Protein AF-A0A842YDK9-F1 (afdb_monomer_lite)

Radius of gyration: 26.57 Å; chains: 1; bounding box: 78×37×75 Å

Secondary structure (DSSP, 8-state):
-HHHHHHHHHHHHHHHHT-PPPHHHHHHHHHHHHHHHHHHHHHHHHHTTS-S-HHHHHHHHHHHHHHHHHHHHHHHHHHH--TT-S--HHHHHHHHHHHHHHHHHHHHHHHHHHHHHT-SSHHHHHHHHHHHHHHHHHHHHHHHH--S-HHHHHHHHHHHHHHHHHHHTTHHHH-TTS----TTHHHHHHHHHHHHHHHHHHHHHHHHHHHHHHHSS-HHHHHHHHHHHHHHS--HHHHHHHHHH-------EEEEEEEETTEEEEEEEEESSPPPSSTTSTTTTHHHHHHHHHH--

Structure (mmCIF, N/CA/C/O backbone):
data_AF-A0A842YDK9-F1
#
_entry.id   AF-A0A842YDK9-F1
#
loop_
_atom_site.group_PDB
_atom_site.id
_atom_site.type_symbol
_atom_site.label_atom_id
_atom_site.label_alt_id
_atom_site.label_comp_id
_atom_site.label_asym_id
_atom_site.label_entity_id
_atom_site.label_seq_id
_atom_site.pdbx_PDB_ins_code
_atom_site.Cartn_x
_atom_site.Cartn_y
_atom_site.Cartn_z
_atom_site.occupancy
_atom_site.B_iso_or_equiv
_atom_site.auth_seq_id
_atom_site.auth_comp_id
_atom_site.auth_asym_id
_atom_site.auth_atom_id
_atom_site.pdbx_PDB_model_num
ATOM 1 N N . MET A 1 1 ? -36.047 23.392 7.696 1.00 52.84 1 MET A N 1
ATOM 2 C CA . MET A 1 1 ? -35.805 22.299 6.717 1.00 52.84 1 MET A CA 1
ATOM 3 C C . MET A 1 1 ? -34.329 22.127 6.332 1.00 52.84 1 MET A C 1
ATOM 5 O O . MET A 1 1 ? -33.936 20.992 6.101 1.00 52.84 1 MET A O 1
ATOM 9 N N . GLY A 1 2 ? -33.495 23.179 6.318 1.00 61.47 2 GLY A N 1
ATOM 10 C CA . GLY A 1 2 ? -32.071 23.073 5.942 1.00 61.47 2 GLY A CA 1
ATOM 11 C C . GLY A 1 2 ? -31.178 22.237 6.876 1.00 61.47 2 GLY A C 1
ATOM 12 O O . GLY A 1 2 ? -30.269 21.569 6.401 1.00 61.47 2 GLY A O 1
ATOM 13 N N . GLU A 1 3 ? -31.451 22.194 8.183 1.00 59.25 3 GLU A N 1
ATOM 14 C CA . GLU A 1 3 ? -30.652 21.406 9.144 1.00 59.25 3 GLU A CA 1
ATOM 15 C C . GLU A 1 3 ? -30.820 19.892 8.984 1.00 59.25 3 GLU A C 1
ATOM 17 O O . GLU A 1 3 ? -29.835 19.162 8.942 1.00 59.25 3 GLU A O 1
ATOM 22 N N . LYS A 1 4 ? -32.056 19.408 8.797 1.00 62.84 4 LYS A N 1
ATOM 23 C CA . LYS A 1 4 ? -32.314 17.980 8.535 1.00 62.84 4 LYS A CA 1
ATOM 24 C C . LYS A 1 4 ? -31.683 17.515 7.217 1.00 62.84 4 LYS A C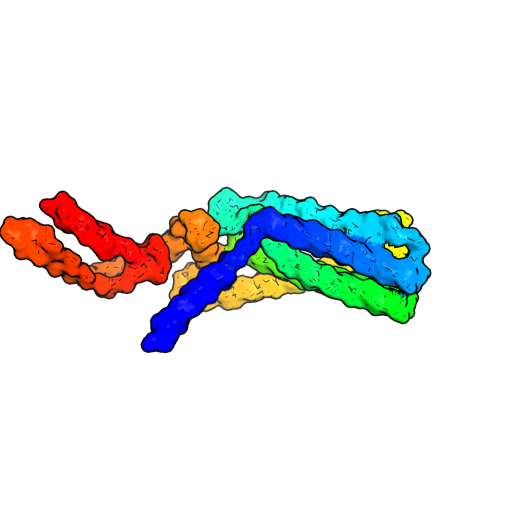 1
ATOM 26 O O . LYS A 1 4 ? -31.237 16.374 7.127 1.00 62.84 4 LYS A O 1
ATOM 31 N N . ALA A 1 5 ? -31.616 18.396 6.214 1.00 71.19 5 ALA A N 1
ATOM 32 C CA . ALA A 1 5 ? -30.919 18.121 4.959 1.00 71.19 5 ALA A CA 1
ATOM 33 C C . ALA A 1 5 ? -29.399 18.015 5.169 1.00 71.19 5 ALA A C 1
ATOM 35 O O . ALA A 1 5 ? -28.801 17.043 4.713 1.00 71.19 5 ALA A O 1
ATOM 36 N N . LYS A 1 6 ? -28.803 18.934 5.946 1.00 75.12 6 LYS A N 1
ATOM 37 C CA . LYS A 1 6 ? -27.377 18.889 6.312 1.00 75.12 6 LYS A CA 1
ATOM 38 C C . LYS A 1 6 ? -27.016 17.631 7.099 1.00 75.12 6 LYS A C 1
ATOM 40 O O . LYS A 1 6 ? -26.043 16.979 6.758 1.00 75.12 6 LYS A O 1
ATOM 45 N N . VAL A 1 7 ? -27.820 17.231 8.088 1.00 75.50 7 VAL A N 1
ATOM 46 C CA . VAL A 1 7 ? -27.579 15.990 8.850 1.00 75.50 7 VAL A CA 1
ATOM 47 C C . VAL A 1 7 ? -27.623 14.765 7.934 1.00 75.50 7 VAL A C 1
ATOM 49 O O . VAL A 1 7 ? -26.727 13.928 7.989 1.00 75.50 7 VAL A O 1
ATOM 52 N N . LYS A 1 8 ? -28.615 14.668 7.038 1.00 77.81 8 LYS A N 1
ATOM 53 C CA . LYS A 1 8 ? -28.719 13.546 6.089 1.00 77.81 8 LYS A CA 1
ATOM 54 C C . LYS A 1 8 ? -27.539 13.502 5.112 1.00 77.81 8 LYS A C 1
ATOM 56 O O . LYS A 1 8 ? -27.073 12.421 4.759 1.00 77.81 8 LYS A O 1
ATOM 61 N N . GLU A 1 9 ? -27.048 14.661 4.687 1.00 83.12 9 GLU A N 1
ATOM 62 C CA . GLU A 1 9 ? -25.873 14.773 3.827 1.00 83.12 9 GLU A CA 1
ATOM 63 C C . GLU A 1 9 ? -24.580 14.402 4.559 1.00 83.12 9 GLU A C 1
ATOM 65 O O . GLU A 1 9 ? -23.805 13.607 4.031 1.00 83.12 9 GLU A O 1
ATOM 70 N N . THR A 1 10 ? -24.393 14.862 5.799 1.00 75.69 10 THR A N 1
ATOM 71 C CA . THR A 1 10 ? -23.273 14.455 6.656 1.00 75.69 10 THR A CA 1
ATOM 72 C C . THR A 1 10 ? -23.281 12.950 6.890 1.00 75.69 10 THR A C 1
ATOM 74 O O . THR A 1 10 ? -22.253 12.313 6.702 1.00 75.69 10 THR A O 1
ATOM 77 N N . VAL A 1 11 ? -24.435 12.350 7.204 1.00 74.81 11 VAL A N 1
ATOM 78 C CA . VAL A 1 11 ? -24.560 10.890 7.360 1.00 74.81 11 VAL A CA 1
ATOM 79 C C . VAL A 1 11 ? -24.194 10.165 6.062 1.00 74.81 11 VAL A C 1
ATOM 81 O O . VAL A 1 11 ? -23.462 9.177 6.105 1.00 74.81 11 VAL A O 1
ATOM 84 N N . ARG A 1 12 ? -24.636 10.671 4.899 1.00 77.06 12 ARG A N 1
ATOM 85 C CA . ARG A 1 12 ? -24.299 10.104 3.580 1.00 77.06 12 ARG A CA 1
ATOM 86 C C . ARG A 1 12 ? -22.809 10.212 3.258 1.00 77.06 12 ARG A C 1
ATOM 88 O O . ARG A 1 12 ? -22.244 9.300 2.664 1.00 77.06 12 ARG A O 1
ATOM 95 N N . LEU A 1 13 ? -22.179 11.339 3.578 1.00 74.56 13 LEU A N 1
ATOM 96 C CA . LEU A 1 13 ? -20.748 11.542 3.362 1.00 74.56 13 LEU A CA 1
ATOM 97 C C . LEU A 1 13 ? -19.935 10.680 4.327 1.00 74.56 13 LEU A C 1
ATOM 99 O O . LEU A 1 13 ? -19.014 10.003 3.889 1.00 74.56 13 LEU A O 1
ATOM 103 N N . TYR A 1 14 ? -20.338 10.608 5.595 1.00 66.00 14 TYR A N 1
ATOM 104 C CA . TYR A 1 14 ? -19.703 9.773 6.612 1.00 66.00 14 TYR A CA 1
ATOM 105 C C . TYR A 1 14 ? -19.720 8.288 6.228 1.00 66.00 14 TYR A C 1
ATOM 107 O O . TYR A 1 14 ? -18.702 7.612 6.337 1.00 66.00 14 TYR A O 1
ATOM 115 N N . THR A 1 15 ? -20.827 7.797 5.657 1.00 65.25 15 THR A N 1
ATOM 116 C CA . THR A 1 15 ? -20.887 6.425 5.120 1.00 65.25 15 THR A CA 1
ATOM 117 C C . THR A 1 15 ? -19.972 6.206 3.916 1.00 65.25 15 THR A C 1
ATOM 119 O O . THR A 1 15 ? -19.575 5.072 3.676 1.00 65.25 15 THR A O 1
ATOM 122 N N . LYS A 1 16 ? -19.612 7.253 3.162 1.00 66.00 16 LYS A N 1
ATOM 123 C CA . LYS A 1 16 ? -18.709 7.151 2.004 1.00 66.00 16 LYS A CA 1
ATOM 124 C C . LYS A 1 16 ? -17.229 7.213 2.367 1.00 66.00 16 LYS A C 1
ATOM 126 O O . LYS A 1 16 ? -16.439 6.596 1.662 1.00 66.00 16 LYS A O 1
ATOM 131 N N . VAL A 1 17 ? -16.854 7.921 3.437 1.00 59.12 17 VAL A N 1
ATOM 132 C CA . VAL A 1 17 ? -15.444 8.080 3.860 1.00 59.12 17 VAL A CA 1
ATOM 133 C C . VAL A 1 17 ? -14.766 6.726 4.108 1.00 59.12 17 VAL A C 1
ATOM 135 O O . VAL A 1 17 ? -13.567 6.591 3.891 1.00 59.12 17 VAL A O 1
ATOM 138 N N . TRP A 1 18 ? -15.541 5.702 4.470 1.00 60.69 18 TRP A N 1
ATOM 139 C CA . TRP A 1 18 ? -15.018 4.400 4.890 1.00 60.69 18 TRP A CA 1
ATOM 140 C C . TRP A 1 18 ? -15.352 3.244 3.934 1.00 60.69 18 TRP A C 1
ATOM 142 O O . TRP A 1 18 ? -15.117 2.079 4.251 1.00 60.69 18 TRP A O 1
ATOM 152 N N . GLN A 1 19 ? -15.877 3.536 2.738 1.00 73.75 19 GLN A N 1
ATOM 153 C CA . GLN A 1 19 ? -16.185 2.510 1.737 1.00 73.75 19 GLN A CA 1
ATOM 154 C C . GLN A 1 19 ? -14.991 2.258 0.813 1.00 73.75 19 GLN A C 1
ATOM 156 O O . GLN A 1 19 ? -14.855 2.865 -0.247 1.00 73.75 19 GLN A O 1
ATOM 161 N N . LEU A 1 20 ? -14.150 1.287 1.178 1.00 81.75 20 LEU A N 1
ATOM 162 C CA . LEU A 1 20 ? -13.273 0.634 0.201 1.00 81.75 20 LEU A CA 1
ATOM 163 C C . LEU A 1 20 ? -14.133 -0.025 -0.897 1.00 81.75 20 LEU A C 1
ATOM 165 O O . LEU A 1 20 ? -15.197 -0.567 -0.583 1.00 81.75 20 LEU A O 1
ATOM 169 N N . PRO A 1 21 ? -13.694 -0.078 -2.165 1.00 89.19 21 PRO A N 1
ATOM 170 C CA . PRO A 1 21 ? -14.362 -0.897 -3.171 1.00 89.19 21 PRO A CA 1
ATOM 171 C C . PRO A 1 21 ? -14.409 -2.373 -2.747 1.00 89.19 21 PRO A C 1
ATOM 173 O O . PRO A 1 21 ? -13.656 -2.824 -1.875 1.00 89.19 21 PRO A O 1
ATOM 176 N N . THR A 1 22 ? -15.311 -3.152 -3.337 1.00 92.06 22 THR A N 1
ATOM 177 C CA . THR A 1 22 ? -15.334 -4.611 -3.136 1.00 92.06 22 THR A CA 1
ATOM 178 C C . THR A 1 22 ? -14.016 -5.235 -3.601 1.00 92.06 22 THR A C 1
ATOM 180 O O . THR A 1 22 ? -13.349 -4.694 -4.482 1.00 92.06 22 THR A O 1
ATOM 183 N N . TYR A 1 23 ? -13.639 -6.399 -3.061 1.00 93.19 23 TYR A N 1
ATOM 184 C CA . TYR A 1 23 ? -12.379 -7.050 -3.448 1.00 93.19 23 TYR A CA 1
ATOM 185 C C . TYR A 1 23 ? -12.271 -7.273 -4.964 1.00 93.19 23 TYR A C 1
ATOM 187 O O . TYR A 1 23 ? -11.237 -6.990 -5.558 1.00 93.19 23 TYR A O 1
ATOM 195 N N . ARG A 1 24 ? -13.375 -7.679 -5.609 1.00 95.12 24 ARG A N 1
ATOM 196 C CA . ARG A 1 24 ? -13.441 -7.831 -7.070 1.00 95.12 24 ARG A CA 1
ATOM 197 C C . ARG A 1 24 ? -13.142 -6.519 -7.794 1.00 95.12 24 ARG A C 1
ATOM 199 O O . ARG A 1 24 ? -12.341 -6.525 -8.715 1.00 95.12 24 ARG A O 1
ATOM 206 N N . GLN A 1 25 ? -13.728 -5.405 -7.349 1.00 95.69 25 GLN A N 1
ATOM 207 C CA . GLN A 1 25 ? -13.454 -4.086 -7.930 1.00 95.69 25 GLN A CA 1
ATOM 208 C C . GLN A 1 25 ? -11.989 -3.680 -7.759 1.00 95.69 25 GLN A C 1
ATOM 210 O O . GLN A 1 25 ? -11.399 -3.184 -8.710 1.00 95.69 25 GLN A O 1
ATOM 215 N N . ILE A 1 26 ? -11.390 -3.924 -6.588 1.00 96.00 26 ILE A N 1
ATOM 216 C CA . ILE A 1 26 ? -9.966 -3.642 -6.352 1.00 96.00 26 ILE A CA 1
ATOM 217 C C . ILE A 1 26 ? -9.105 -4.456 -7.319 1.00 96.00 26 ILE A C 1
ATOM 219 O O . ILE A 1 26 ? -8.266 -3.888 -8.007 1.00 96.00 26 ILE A O 1
ATOM 223 N N . VAL A 1 27 ? -9.346 -5.764 -7.437 1.00 96.38 27 VAL A N 1
ATOM 224 C CA . VAL A 1 27 ? -8.606 -6.628 -8.371 1.00 96.38 27 VAL A CA 1
ATOM 225 C C . VAL A 1 27 ? -8.786 -6.164 -9.819 1.00 96.38 27 VAL A C 1
ATOM 227 O O . VAL A 1 27 ? -7.805 -6.092 -10.553 1.00 96.38 27 VAL A O 1
ATOM 230 N N . THR A 1 28 ? -9.999 -5.782 -10.231 1.00 96.75 28 THR A N 1
ATOM 231 C CA . THR A 1 28 ? -10.236 -5.210 -11.565 1.00 96.75 28 THR A CA 1
ATOM 232 C C . THR A 1 28 ? -9.434 -3.928 -11.779 1.00 96.75 28 THR A C 1
ATOM 234 O O . THR A 1 28 ? -8.812 -3.779 -12.825 1.00 96.75 28 THR A O 1
ATOM 237 N N . ILE A 1 29 ? -9.399 -3.023 -10.797 1.00 95.88 29 ILE A N 1
ATOM 238 C CA . ILE A 1 29 ? -8.603 -1.792 -10.877 1.00 95.88 29 ILE A CA 1
ATOM 239 C C . ILE A 1 29 ? -7.111 -2.123 -10.974 1.00 95.88 29 ILE A C 1
ATOM 241 O O . ILE A 1 29 ? -6.428 -1.530 -11.800 1.00 95.88 29 ILE A O 1
ATOM 245 N N . LEU A 1 30 ? -6.608 -3.087 -10.197 1.00 96.56 30 LEU A N 1
ATOM 246 C CA . LEU A 1 30 ? -5.212 -3.528 -10.269 1.00 96.56 30 LEU A CA 1
ATOM 247 C C . LEU A 1 30 ? -4.852 -4.058 -11.663 1.00 96.56 30 LEU A C 1
ATOM 249 O O . LEU A 1 30 ? -3.838 -3.647 -12.215 1.00 96.56 30 LEU A O 1
ATOM 253 N N . VAL A 1 31 ? -5.700 -4.911 -12.250 1.00 97.38 31 VAL A N 1
ATOM 254 C CA . VAL A 1 31 ? -5.515 -5.419 -13.623 1.00 97.38 31 VAL A CA 1
ATOM 255 C C . VAL A 1 31 ? -5.534 -4.275 -14.637 1.00 97.38 31 VAL A C 1
ATOM 257 O O . VAL A 1 31 ? -4.681 -4.213 -15.516 1.00 97.38 31 VAL A O 1
ATOM 260 N N . LEU A 1 32 ? -6.493 -3.353 -14.526 1.00 96.75 32 LEU A N 1
ATOM 261 C CA . LEU A 1 32 ? -6.581 -2.212 -15.436 1.00 96.75 32 LEU A CA 1
ATOM 262 C C . LEU A 1 32 ? -5.357 -1.305 -15.314 1.00 96.75 32 LEU A C 1
ATOM 264 O O . LEU A 1 32 ? -4.814 -0.895 -16.332 1.00 96.75 32 LEU A O 1
ATOM 268 N N . LEU A 1 33 ? -4.893 -1.024 -14.096 1.00 95.69 33 LEU A N 1
ATOM 269 C CA . LEU A 1 33 ? -3.692 -0.229 -13.862 1.00 95.69 33 LEU A CA 1
ATOM 270 C C . LEU A 1 33 ? -2.466 -0.890 -14.501 1.00 95.69 33 LEU A C 1
ATOM 272 O O . LEU A 1 33 ? -1.756 -0.225 -15.248 1.00 95.69 33 LEU A O 1
ATOM 276 N N . THR A 1 34 ? -2.233 -2.188 -14.280 1.00 96.81 34 THR A N 1
ATOM 277 C CA . THR A 1 34 ? -1.056 -2.864 -14.852 1.00 96.81 34 THR A CA 1
ATOM 278 C C . THR A 1 34 ? -1.118 -2.928 -16.375 1.00 96.81 34 THR A C 1
ATOM 280 O O . THR A 1 34 ? -0.120 -2.635 -17.034 1.00 96.81 34 THR A O 1
ATOM 283 N N . VAL A 1 35 ? -2.279 -3.255 -16.953 1.00 96.81 35 VAL A N 1
ATOM 284 C CA . VAL A 1 35 ? -2.459 -3.335 -18.411 1.00 96.81 35 VAL A CA 1
ATOM 285 C C . VAL A 1 35 ? -2.315 -1.959 -19.057 1.00 96.81 35 VAL A C 1
ATOM 287 O O . VAL A 1 35 ? -1.560 -1.825 -20.018 1.00 96.81 35 VAL A O 1
ATOM 290 N N . CYS A 1 36 ? -2.992 -0.935 -18.529 1.00 96.75 36 CYS A N 1
ATOM 291 C CA . CYS A 1 36 ? -2.937 0.420 -19.074 1.00 96.75 36 CYS A CA 1
ATOM 292 C C . CYS A 1 36 ? -1.530 1.007 -18.973 1.00 96.75 36 CYS A C 1
ATOM 294 O O . CYS A 1 36 ? -1.039 1.546 -19.960 1.00 96.75 36 CYS A O 1
ATOM 296 N N . THR A 1 37 ? -0.856 0.876 -17.828 1.00 96.00 37 THR A N 1
ATOM 297 C CA . THR A 1 37 ? 0.514 1.379 -17.672 1.00 96.00 37 THR A CA 1
ATOM 298 C C . THR A 1 37 ? 1.468 0.665 -18.620 1.00 96.00 37 THR A C 1
ATOM 300 O O . THR A 1 37 ? 2.198 1.329 -19.345 1.00 96.00 37 THR A O 1
ATOM 303 N N . SER A 1 38 ? 1.397 -0.665 -18.721 1.00 97.12 38 SER A N 1
ATOM 304 C CA . SER A 1 38 ? 2.246 -1.422 -19.652 1.00 97.12 38 SER A CA 1
ATOM 305 C C . SER A 1 38 ? 2.001 -1.032 -21.110 1.00 97.12 38 SER A C 1
ATOM 307 O O . SER A 1 38 ? 2.945 -0.904 -21.890 1.00 97.12 38 SER A O 1
ATOM 309 N N . LEU A 1 39 ? 0.732 -0.834 -21.485 1.00 97.12 39 LEU A N 1
ATOM 310 C CA . LEU A 1 39 ? 0.335 -0.424 -22.830 1.00 97.12 39 LEU A CA 1
ATOM 311 C C . LEU A 1 39 ? 0.853 0.974 -23.161 1.00 97.12 39 LEU A C 1
ATOM 313 O O . LEU A 1 39 ? 1.407 1.181 -24.239 1.00 97.12 39 LEU A O 1
ATOM 317 N N . LEU A 1 40 ? 0.693 1.922 -22.237 1.00 96.06 40 LEU A N 1
ATOM 318 C CA . LEU A 1 40 ? 1.170 3.287 -22.410 1.00 96.06 40 LEU A CA 1
ATOM 319 C C . LEU A 1 40 ? 2.699 3.328 -22.486 1.00 96.06 40 LEU A C 1
ATOM 321 O O . LEU A 1 40 ? 3.222 3.945 -23.409 1.00 96.06 40 LEU A O 1
ATOM 325 N N . SER A 1 41 ? 3.411 2.620 -21.602 1.00 95.38 41 SER A N 1
ATOM 326 C CA . SER A 1 41 ? 4.876 2.562 -21.627 1.00 95.38 41 SER A CA 1
ATOM 327 C C . SER A 1 41 ? 5.406 2.004 -22.949 1.00 95.38 41 SER A C 1
ATOM 329 O O . SER A 1 41 ? 6.257 2.628 -23.584 1.00 95.38 41 SER A O 1
ATOM 331 N N . ALA A 1 42 ? 4.858 0.878 -23.418 1.00 95.88 42 ALA A N 1
ATOM 332 C CA . ALA A 1 42 ? 5.240 0.296 -24.703 1.00 95.88 42 ALA A CA 1
ATOM 333 C C . ALA A 1 42 ? 4.907 1.222 -25.882 1.00 95.88 42 ALA A C 1
ATOM 335 O O . ALA A 1 42 ? 5.747 1.430 -26.755 1.00 95.88 42 ALA A O 1
ATOM 336 N N . SER A 1 43 ? 3.719 1.838 -25.874 1.00 95.12 43 SER A N 1
ATOM 337 C CA . SER A 1 43 ? 3.307 2.789 -26.914 1.00 95.12 43 SER A CA 1
ATOM 338 C C . SER A 1 43 ? 4.261 3.976 -26.987 1.00 95.12 43 SER A C 1
ATOM 340 O O . SER A 1 43 ? 4.691 4.342 -28.077 1.00 95.12 43 SER A O 1
ATOM 342 N N . THR A 1 44 ? 4.645 4.553 -25.845 1.00 93.94 44 THR A N 1
ATOM 343 C CA . THR A 1 44 ? 5.601 5.664 -25.813 1.00 93.94 44 THR A CA 1
ATOM 344 C C . THR A 1 44 ? 6.953 5.247 -26.383 1.00 93.94 44 THR A C 1
ATOM 346 O O . THR A 1 44 ? 7.466 5.957 -27.240 1.00 93.94 44 THR A O 1
ATOM 349 N N . LYS A 1 45 ? 7.493 4.083 -25.994 1.00 92.44 45 LYS A N 1
ATOM 350 C CA . LYS A 1 45 ? 8.787 3.585 -26.502 1.00 92.44 45 LYS A CA 1
ATOM 351 C C . LYS A 1 45 ? 8.771 3.305 -28.007 1.00 92.44 45 LYS A C 1
ATOM 353 O O . LYS A 1 45 ? 9.772 3.540 -28.682 1.00 92.44 45 LYS A O 1
ATOM 358 N N . THR A 1 46 ? 7.651 2.825 -28.546 1.00 93.12 46 THR A N 1
ATOM 359 C CA . THR A 1 46 ? 7.496 2.636 -29.994 1.00 93.12 46 THR A CA 1
ATOM 360 C C . THR A 1 46 ? 7.364 3.972 -30.728 1.00 93.12 46 THR A C 1
ATOM 362 O O . THR A 1 46 ? 8.012 4.172 -31.752 1.00 93.12 46 THR A O 1
ATOM 365 N N . LEU A 1 47 ? 6.583 4.918 -30.195 1.00 92.00 47 LEU A N 1
ATOM 366 C CA . LEU A 1 47 ? 6.402 6.245 -30.796 1.00 92.00 47 LEU A CA 1
ATOM 367 C C . LEU A 1 47 ? 7.693 7.068 -30.817 1.00 92.00 47 LEU A C 1
ATOM 369 O O . LEU A 1 47 ? 7.907 7.848 -31.740 1.00 92.00 47 LEU A O 1
ATOM 373 N N . THR A 1 48 ? 8.564 6.883 -29.827 1.00 89.19 48 THR A N 1
ATOM 374 C CA . THR A 1 48 ? 9.850 7.587 -29.730 1.00 89.19 48 THR A CA 1
ATOM 375 C C . THR A 1 48 ? 10.984 6.834 -30.425 1.00 89.19 48 THR A C 1
ATOM 377 O O . THR A 1 48 ? 12.150 7.177 -30.248 1.00 89.19 48 THR A O 1
ATOM 380 N N . ALA A 1 49 ? 10.647 5.813 -31.224 1.00 82.25 49 ALA A N 1
ATOM 381 C CA . ALA A 1 49 ? 11.574 4.981 -31.989 1.00 82.25 49 ALA A CA 1
ATOM 382 C C . ALA A 1 49 ? 12.674 4.304 -31.146 1.00 82.25 49 ALA A C 1
ATOM 384 O O . ALA A 1 49 ? 13.710 3.910 -31.678 1.00 82.25 49 ALA A O 1
ATOM 385 N N . VAL A 1 50 ? 12.439 4.116 -29.841 1.00 80.06 50 VAL A N 1
ATOM 386 C CA . VAL A 1 50 ? 13.347 3.365 -28.956 1.00 80.06 50 VAL A CA 1
ATOM 387 C C . VAL A 1 50 ? 13.299 1.870 -29.287 1.00 80.06 50 VAL A C 1
ATOM 389 O O . VAL A 1 50 ? 14.294 1.166 -29.142 1.00 80.06 50 VAL A O 1
ATOM 392 N N . THR A 1 51 ? 12.153 1.377 -29.764 1.00 86.00 51 THR A N 1
ATOM 393 C CA . THR A 1 51 ? 11.976 -0.004 -30.229 1.00 86.00 51 THR A CA 1
ATOM 394 C C . THR A 1 51 ? 10.956 -0.087 -31.359 1.00 86.00 51 THR A C 1
ATOM 396 O O . THR A 1 51 ? 9.980 0.662 -31.382 1.00 86.00 51 THR A O 1
ATOM 399 N N . SER A 1 52 ? 11.155 -1.027 -32.283 1.00 85.12 52 SER A N 1
ATOM 400 C CA . SER A 1 52 ? 10.169 -1.388 -33.308 1.00 85.12 52 SER A CA 1
ATOM 401 C C . SER A 1 52 ? 9.254 -2.539 -32.874 1.00 85.12 52 SER A C 1
ATOM 403 O O . SER A 1 52 ? 8.190 -2.724 -33.464 1.00 85.12 52 SER A O 1
ATOM 405 N N . ASP A 1 53 ? 9.626 -3.291 -31.833 1.00 92.81 53 ASP A N 1
ATOM 406 C CA . ASP A 1 53 ? 8.854 -4.434 -31.344 1.00 92.81 53 ASP A CA 1
ATOM 407 C C . ASP A 1 53 ? 7.939 -4.026 -30.183 1.00 92.81 53 ASP A C 1
ATOM 409 O O . ASP A 1 53 ? 8.276 -4.118 -28.994 1.00 92.81 53 ASP A O 1
ATOM 413 N N . PHE A 1 54 ? 6.757 -3.543 -30.558 1.00 95.31 54 PHE A N 1
ATOM 414 C CA . PHE A 1 54 ? 5.715 -3.131 -29.625 1.00 95.31 54 PHE A CA 1
ATOM 415 C C . PHE A 1 54 ? 5.221 -4.294 -28.755 1.00 95.31 54 PHE A C 1
ATOM 417 O O . PHE A 1 54 ? 5.121 -4.151 -27.536 1.00 95.31 54 PHE A O 1
ATOM 424 N N . PHE A 1 55 ? 4.913 -5.446 -29.361 1.00 96.38 55 PHE A N 1
ATOM 425 C CA . PHE A 1 55 ? 4.257 -6.552 -28.660 1.00 96.38 55 PHE A CA 1
ATOM 426 C C . PHE A 1 55 ? 5.170 -7.182 -27.616 1.00 96.38 55 PHE A C 1
ATOM 428 O O . PHE A 1 55 ? 4.725 -7.452 -26.498 1.00 96.38 55 PHE A O 1
ATOM 435 N N . PHE A 1 56 ? 6.449 -7.373 -27.944 1.00 96.00 56 PHE A N 1
ATOM 436 C CA . PHE A 1 56 ? 7.401 -7.915 -26.986 1.00 96.00 56 PHE A CA 1
ATOM 437 C C . PHE A 1 56 ? 7.681 -6.932 -25.844 1.00 96.00 56 PHE A C 1
ATOM 439 O O . PHE A 1 56 ? 7.704 -7.325 -24.679 1.00 96.00 56 PHE A O 1
ATOM 446 N N . THR A 1 57 ? 7.802 -5.637 -26.147 1.00 95.44 57 THR A N 1
ATOM 447 C CA . THR A 1 57 ? 7.962 -4.583 -25.129 1.00 95.44 57 THR A CA 1
ATOM 448 C C . THR A 1 57 ? 6.759 -4.496 -24.197 1.00 95.44 57 THR A C 1
ATOM 450 O O . THR A 1 57 ? 6.923 -4.470 -22.977 1.00 95.44 57 THR A O 1
ATOM 453 N N . TRP A 1 58 ? 5.546 -4.532 -24.746 1.00 97.31 58 TRP A N 1
ATOM 454 C CA . TRP A 1 58 ? 4.316 -4.561 -23.961 1.00 97.31 58 TRP A CA 1
ATOM 455 C C . TRP A 1 58 ? 4.231 -5.794 -23.061 1.00 97.31 58 TRP A C 1
ATOM 457 O O . TRP A 1 58 ? 3.870 -5.674 -21.888 1.00 97.31 58 TRP A O 1
ATOM 467 N N . PHE A 1 59 ? 4.604 -6.969 -23.576 1.00 97.31 59 PHE A N 1
ATOM 468 C CA . PHE A 1 59 ? 4.653 -8.195 -22.786 1.00 97.31 59 PHE A CA 1
ATOM 469 C C . PHE A 1 59 ? 5.653 -8.081 -21.626 1.00 97.31 59 PHE A C 1
ATOM 471 O O . PHE A 1 59 ? 5.301 -8.390 -20.488 1.00 97.31 59 PHE A O 1
ATOM 478 N N . CYS A 1 60 ? 6.864 -7.574 -21.878 1.00 96.81 60 CYS A N 1
ATOM 479 C CA . CYS A 1 60 ? 7.873 -7.362 -20.840 1.00 96.81 60 CYS A CA 1
ATOM 480 C C . CYS A 1 60 ? 7.388 -6.399 -19.745 1.00 96.81 60 CYS A C 1
ATOM 482 O O . CYS A 1 60 ? 7.480 -6.754 -18.571 1.00 96.81 60 CYS A O 1
ATOM 484 N N . TYR A 1 61 ? 6.807 -5.243 -20.093 1.00 96.75 61 TYR A N 1
ATOM 485 C CA . TYR A 1 61 ? 6.213 -4.336 -19.098 1.00 96.75 61 TYR A CA 1
ATOM 486 C C . TYR A 1 61 ? 5.043 -4.979 -18.343 1.00 96.75 61 TYR A C 1
ATOM 488 O O . TYR A 1 61 ? 4.924 -4.822 -17.128 1.00 96.75 61 TYR A O 1
ATOM 496 N N . SER A 1 62 ? 4.213 -5.763 -19.036 1.00 97.06 62 SER A N 1
ATOM 497 C CA . SER A 1 62 ? 3.088 -6.466 -18.414 1.00 97.06 62 SER A CA 1
ATOM 498 C C . SER A 1 62 ? 3.565 -7.454 -17.354 1.00 97.06 62 SER A C 1
ATOM 500 O O . SER A 1 62 ? 2.990 -7.498 -16.267 1.00 97.06 62 SER A O 1
ATOM 502 N N . VAL A 1 63 ? 4.634 -8.208 -17.626 1.00 97.44 63 VAL A N 1
ATOM 503 C CA . VAL A 1 63 ? 5.274 -9.102 -16.647 1.00 97.44 63 VAL A CA 1
ATOM 504 C C . VAL A 1 63 ? 5.909 -8.297 -15.511 1.00 97.44 63 VAL A C 1
ATOM 506 O O . VAL A 1 63 ? 5.673 -8.611 -14.342 1.00 97.44 63 VAL A O 1
ATOM 509 N N . LEU A 1 64 ? 6.656 -7.244 -15.857 1.00 96.25 64 LEU A N 1
ATOM 510 C CA . LEU A 1 64 ? 7.366 -6.373 -14.923 1.00 96.25 64 LEU A CA 1
ATOM 511 C C . LEU A 1 64 ? 6.435 -5.746 -13.883 1.00 96.25 64 LEU A C 1
ATOM 513 O O . LEU A 1 64 ? 6.809 -5.669 -12.719 1.00 96.25 64 LEU A O 1
ATOM 517 N N . PHE A 1 65 ? 5.228 -5.329 -14.272 1.00 96.31 65 PHE A N 1
ATOM 518 C CA . PHE A 1 65 ? 4.264 -4.737 -13.345 1.00 96.31 65 PHE A CA 1
ATOM 519 C C . PHE A 1 65 ? 3.304 -5.762 -12.737 1.00 96.31 65 PHE A C 1
ATOM 521 O O . PHE A 1 65 ? 2.996 -5.674 -11.551 1.00 96.31 65 PHE A O 1
ATOM 528 N N . SER A 1 66 ? 2.843 -6.770 -13.482 1.00 97.25 66 SER A N 1
ATOM 529 C CA . SER A 1 66 ? 1.825 -7.694 -12.959 1.00 97.25 66 SER A CA 1
ATOM 530 C C . SER A 1 66 ? 2.368 -8.628 -11.878 1.00 97.25 66 SER A C 1
ATOM 532 O O . SER A 1 66 ? 1.676 -8.867 -10.890 1.00 97.25 66 SER A O 1
ATOM 534 N N . ILE A 1 67 ? 3.597 -9.142 -12.006 1.00 97.50 67 ILE A N 1
ATOM 535 C CA . ILE A 1 67 ? 4.159 -10.054 -10.995 1.00 97.50 67 ILE A CA 1
ATOM 536 C C . ILE A 1 67 ? 4.326 -9.354 -9.632 1.00 97.50 67 ILE A C 1
ATOM 538 O O . ILE A 1 67 ? 3.786 -9.867 -8.648 1.00 97.50 67 ILE A O 1
ATOM 542 N N . PRO A 1 68 ? 4.989 -8.185 -9.530 1.00 97.44 68 PRO A N 1
ATOM 543 C CA . PRO A 1 68 ? 5.085 -7.434 -8.279 1.00 97.44 68 PRO A CA 1
ATOM 544 C C . PRO A 1 68 ? 3.728 -7.079 -7.686 1.00 97.44 68 PRO A C 1
ATOM 546 O O . PRO A 1 68 ? 3.546 -7.157 -6.473 1.00 97.44 68 PRO A O 1
ATOM 549 N N . VAL A 1 69 ? 2.759 -6.734 -8.535 1.00 97.06 69 VAL A N 1
ATOM 550 C CA . VAL A 1 69 ? 1.412 -6.392 -8.086 1.00 97.06 69 VAL A CA 1
ATOM 551 C C . VAL A 1 69 ? 0.700 -7.610 -7.519 1.00 97.06 69 VAL A C 1
ATOM 553 O O . VAL A 1 69 ? 0.296 -7.575 -6.366 1.00 97.06 69 VAL A O 1
ATOM 556 N N . PHE A 1 70 ? 0.555 -8.709 -8.254 1.00 97.56 70 PHE A N 1
ATOM 557 C CA . PHE A 1 70 ? -0.260 -9.832 -7.782 1.00 97.56 70 PHE A CA 1
ATOM 558 C C . PHE A 1 70 ? 0.491 -10.741 -6.809 1.00 97.56 70 PHE A C 1
ATOM 560 O O . PHE A 1 70 ? -0.013 -11.021 -5.720 1.00 97.56 70 PHE A O 1
ATOM 567 N N . ILE A 1 71 ? 1.708 -11.166 -7.160 1.00 98.12 71 ILE A N 1
ATOM 568 C CA . ILE A 1 71 ? 2.511 -12.048 -6.302 1.00 98.12 71 ILE A CA 1
ATOM 569 C C . ILE A 1 71 ? 3.031 -11.265 -5.097 1.00 98.12 71 ILE A C 1
ATOM 571 O O . ILE A 1 71 ? 2.946 -11.754 -3.974 1.00 98.12 71 ILE A O 1
ATOM 575 N N . GLY A 1 72 ? 3.488 -10.025 -5.288 1.00 97.06 72 GLY A N 1
ATOM 576 C CA . GLY A 1 72 ? 3.947 -9.193 -4.174 1.00 97.06 72 GLY A CA 1
ATOM 577 C C . GLY A 1 72 ? 2.829 -8.847 -3.194 1.00 97.06 72 GLY A C 1
ATOM 578 O O . GLY A 1 72 ? 3.058 -8.929 -1.991 1.00 97.06 72 GLY A O 1
ATOM 579 N N . THR A 1 73 ? 1.609 -8.556 -3.669 1.00 96.25 73 THR A N 1
ATOM 580 C CA . THR A 1 73 ? 0.444 -8.383 -2.776 1.00 96.25 73 THR A CA 1
ATOM 581 C C . THR A 1 73 ? 0.124 -9.666 -2.022 1.00 96.25 73 THR A C 1
ATOM 583 O O . THR A 1 73 ? -0.158 -9.612 -0.827 1.00 96.25 73 THR A O 1
ATOM 586 N N . ALA A 1 74 ? 0.172 -10.822 -2.690 1.00 96.62 74 ALA A N 1
ATOM 587 C CA . ALA A 1 74 ? -0.073 -12.102 -2.036 1.00 96.62 74 ALA A CA 1
ATOM 588 C C . ALA A 1 74 ? 0.969 -12.381 -0.943 1.00 96.62 74 ALA A C 1
ATOM 590 O O . ALA A 1 74 ? 0.597 -12.750 0.166 1.00 96.62 74 ALA A O 1
ATOM 591 N N . LEU A 1 75 ? 2.256 -12.141 -1.210 1.00 97.00 75 LEU A N 1
ATOM 592 C CA . LEU A 1 75 ? 3.317 -12.284 -0.210 1.00 97.00 75 LEU A CA 1
ATOM 593 C C . LEU A 1 75 ? 3.159 -11.283 0.939 1.00 97.00 75 LEU A C 1
ATOM 595 O O . LEU A 1 75 ? 3.278 -11.671 2.097 1.00 97.00 75 LEU A O 1
ATOM 599 N N . LEU A 1 76 ? 2.838 -10.022 0.641 1.00 95.75 76 LEU A N 1
ATOM 600 C CA . LEU A 1 76 ? 2.560 -8.998 1.650 1.00 95.75 76 LEU A CA 1
ATOM 601 C C . LEU A 1 76 ? 1.399 -9.417 2.556 1.00 95.75 76 LEU A C 1
ATOM 603 O O . LEU A 1 76 ? 1.503 -9.297 3.775 1.00 95.75 76 LEU A O 1
ATOM 607 N N . TYR A 1 77 ? 0.328 -9.962 1.975 1.00 94.25 77 TYR A N 1
ATOM 608 C CA . TYR A 1 77 ? -0.794 -10.516 2.724 1.00 94.25 77 TYR A CA 1
ATOM 609 C C . TYR A 1 77 ? -0.365 -11.710 3.579 1.00 94.25 77 TYR A C 1
ATOM 611 O O . TYR A 1 77 ? -0.645 -11.725 4.767 1.00 94.25 77 TYR A O 1
ATOM 619 N N . LEU A 1 78 ? 0.345 -12.692 3.021 1.00 93.62 78 LEU A N 1
ATOM 620 C CA . LEU A 1 78 ? 0.764 -13.887 3.764 1.00 93.62 78 LEU A CA 1
ATOM 621 C C . LEU A 1 78 ? 1.714 -13.558 4.922 1.00 93.62 78 LEU A C 1
ATOM 623 O O . LEU A 1 78 ? 1.632 -14.172 5.983 1.00 93.62 78 LEU A O 1
ATOM 627 N N . ILE A 1 79 ? 2.598 -12.578 4.736 1.00 92.69 79 ILE A N 1
ATOM 628 C CA . ILE A 1 79 ? 3.523 -12.133 5.778 1.00 92.69 79 ILE A CA 1
ATOM 629 C C . ILE A 1 79 ? 2.788 -11.294 6.824 1.00 92.69 79 ILE A C 1
ATOM 631 O O . ILE A 1 79 ? 3.033 -11.487 8.011 1.00 92.69 79 ILE A O 1
ATOM 635 N N . GLY A 1 80 ? 1.911 -10.377 6.413 1.00 85.00 80 GLY A N 1
ATOM 636 C CA . GLY A 1 80 ? 1.238 -9.428 7.306 1.00 85.00 80 GLY A CA 1
ATOM 637 C C . GLY A 1 80 ? -0.054 -9.932 7.953 1.00 85.00 80 GLY A C 1
ATOM 638 O O . GLY A 1 80 ? -0.508 -9.323 8.913 1.00 85.00 80 GLY A O 1
ATOM 639 N N . ARG A 1 81 ? -0.656 -11.017 7.454 1.00 84.50 81 ARG A N 1
ATOM 640 C CA . ARG A 1 81 ? -1.918 -11.548 7.981 1.00 84.50 81 ARG A CA 1
ATOM 641 C C . ARG A 1 81 ? -1.738 -12.061 9.406 1.00 84.50 81 ARG A C 1
ATOM 643 O O . ARG A 1 81 ? -0.817 -12.828 9.691 1.00 84.50 81 ARG A O 1
ATOM 650 N N . ASP A 1 82 ? -2.701 -11.715 10.249 1.00 81.12 82 ASP A N 1
ATOM 651 C CA . ASP A 1 82 ? -2.961 -12.387 11.517 1.00 81.12 82 ASP A CA 1
ATOM 652 C C . ASP A 1 82 ? -4.426 -12.836 11.590 1.00 81.12 82 ASP A C 1
ATOM 654 O O . ASP A 1 82 ? -5.290 -12.279 10.903 1.00 81.12 82 ASP A O 1
ATOM 658 N N . GLU A 1 83 ? -4.712 -13.872 12.370 1.00 74.12 83 GLU A N 1
ATOM 659 C CA . GLU A 1 83 ? -6.093 -14.300 12.600 1.00 74.12 83 GLU A CA 1
ATOM 660 C C . GLU A 1 83 ? -6.822 -13.262 13.459 1.00 74.12 83 GLU A C 1
ATOM 662 O O . GLU A 1 83 ? -6.302 -12.787 14.460 1.00 74.12 83 GLU A O 1
ATOM 667 N N . GLY A 1 84 ? -8.016 -12.849 13.028 1.00 69.81 84 GLY A N 1
ATOM 668 C CA . GLY A 1 84 ? -8.781 -11.793 13.698 1.00 69.81 84 GLY A CA 1
ATOM 669 C C . GLY A 1 84 ? -8.292 -10.363 13.437 1.00 69.81 84 GLY A C 1
ATOM 670 O O . GLY A 1 84 ? -9.010 -9.434 13.781 1.00 69.81 84 GLY A O 1
ATOM 671 N N . SER A 1 85 ? -7.138 -10.155 12.787 1.00 79.00 85 SER A N 1
ATOM 672 C CA . SER A 1 85 ? -6.632 -8.809 12.478 1.00 79.00 85 SER A CA 1
ATOM 673 C C . SER A 1 85 ? -7.520 -8.055 11.468 1.00 79.00 85 SER A C 1
ATOM 675 O O . SER A 1 85 ? -8.035 -8.654 10.517 1.00 79.00 85 SER A O 1
ATOM 677 N N . PRO A 1 86 ? -7.618 -6.712 11.579 1.00 82.94 86 PRO A N 1
ATOM 678 C CA . PRO A 1 86 ? -8.255 -5.846 10.584 1.00 82.94 86 PRO A CA 1
ATOM 679 C C . PRO A 1 86 ? -7.650 -5.969 9.180 1.00 82.94 86 PRO A C 1
ATOM 681 O O . PRO A 1 86 ? -8.274 -5.573 8.190 1.00 82.94 86 PRO A O 1
ATOM 684 N N . MET A 1 87 ? -6.417 -6.472 9.077 1.00 87.75 87 MET A N 1
ATOM 685 C CA . MET A 1 87 ? -5.702 -6.639 7.820 1.00 87.75 87 MET A CA 1
ATOM 686 C C . MET A 1 87 ? -6.154 -7.909 7.079 1.00 87.75 87 MET A C 1
ATOM 688 O O . MET A 1 87 ? -5.555 -8.978 7.178 1.00 87.75 87 MET A O 1
ATOM 692 N N . ASP A 1 88 ? -7.193 -7.775 6.255 1.00 89.38 88 ASP A N 1
ATOM 693 C CA . ASP A 1 88 ? -7.634 -8.836 5.344 1.00 89.38 88 ASP A CA 1
ATOM 694 C C . ASP A 1 88 ? -7.059 -8.686 3.919 1.00 89.38 88 ASP A C 1
ATOM 696 O O . ASP A 1 88 ? -6.356 -7.724 3.582 1.00 89.38 88 ASP A O 1
ATOM 700 N N . ALA A 1 89 ? -7.391 -9.637 3.039 1.00 91.31 89 ALA A N 1
ATOM 701 C CA . ALA A 1 89 ? -6.955 -9.618 1.643 1.00 91.31 89 ALA A CA 1
ATOM 702 C C . ALA A 1 89 ? -7.477 -8.391 0.870 1.00 91.31 89 ALA A C 1
ATOM 704 O O . ALA A 1 89 ? -6.783 -7.861 0.000 1.00 91.31 89 ALA A O 1
ATOM 705 N N . ARG A 1 90 ? -8.684 -7.906 1.192 1.00 91.81 90 ARG A N 1
ATOM 706 C CA . ARG A 1 90 ? -9.296 -6.741 0.540 1.00 91.81 90 ARG A CA 1
ATOM 707 C C . ARG A 1 90 ? -8.565 -5.454 0.882 1.00 91.81 90 ARG A C 1
ATOM 709 O O . ARG A 1 90 ? -8.316 -4.642 -0.003 1.00 91.81 90 ARG A O 1
ATOM 716 N N . ARG A 1 91 ? -8.217 -5.272 2.147 1.00 90.50 91 ARG A N 1
ATOM 717 C CA . ARG A 1 91 ? -7.563 -4.082 2.695 1.00 90.50 91 ARG A CA 1
ATOM 718 C C . ARG A 1 91 ? -6.086 -4.075 2.319 1.00 90.50 91 ARG A C 1
ATOM 720 O O . ARG A 1 91 ? -5.575 -3.039 1.907 1.00 90.50 91 ARG A O 1
ATOM 727 N N . THR A 1 92 ? -5.463 -5.252 2.289 1.00 93.31 92 THR A N 1
ATOM 728 C CA . THR A 1 92 ? -4.135 -5.472 1.701 1.00 93.31 92 THR A CA 1
ATOM 729 C C . THR A 1 92 ? -4.095 -5.065 0.223 1.00 93.31 92 THR A C 1
ATOM 731 O O . THR A 1 92 ? -3.282 -4.231 -0.170 1.00 93.31 92 THR A O 1
ATOM 734 N N . ALA A 1 93 ? -5.003 -5.593 -0.604 1.00 94.50 93 ALA A N 1
ATOM 735 C CA . ALA A 1 93 ? -5.062 -5.231 -2.020 1.00 94.50 93 ALA A CA 1
ATOM 736 C C . ALA A 1 93 ? -5.418 -3.750 -2.230 1.00 94.50 93 ALA A C 1
ATOM 738 O O . ALA A 1 93 ? -4.906 -3.121 -3.152 1.00 94.50 93 ALA A O 1
ATOM 739 N N . GLY A 1 94 ? -6.260 -3.175 -1.365 1.00 92.88 94 GLY A N 1
ATOM 740 C CA . GLY A 1 94 ? -6.587 -1.749 -1.374 1.00 92.88 94 GLY A CA 1
ATOM 741 C C . GLY A 1 94 ? -5.377 -0.858 -1.082 1.00 92.88 94 GLY A C 1
ATOM 742 O O . GLY A 1 94 ? -5.182 0.147 -1.764 1.00 92.88 94 GLY A O 1
ATOM 743 N N . ALA A 1 95 ? -4.531 -1.254 -0.128 1.00 91.00 95 ALA A N 1
ATOM 744 C CA . ALA A 1 95 ? -3.276 -0.569 0.170 1.00 91.00 95 ALA A CA 1
ATOM 745 C C . ALA A 1 95 ? -2.324 -0.598 -1.028 1.00 91.00 95 ALA A C 1
ATOM 747 O O . ALA A 1 95 ? -1.770 0.436 -1.412 1.00 91.00 95 ALA A O 1
ATOM 748 N N . VAL A 1 96 ? -2.196 -1.771 -1.660 1.00 94.88 96 VAL A N 1
ATOM 749 C CA . VAL A 1 96 ? -1.374 -1.925 -2.861 1.00 94.88 96 VAL A CA 1
ATOM 750 C C . VAL A 1 96 ? -1.905 -1.071 -4.007 1.00 94.88 96 VAL A C 1
ATOM 752 O O . VAL A 1 96 ? -1.148 -0.309 -4.600 1.00 94.88 96 VAL A O 1
ATOM 755 N N . MET A 1 97 ? -3.214 -1.105 -4.254 1.00 94.88 97 MET A N 1
ATOM 756 C CA . MET A 1 97 ? -3.872 -0.273 -5.262 1.00 94.88 97 MET A CA 1
ATOM 757 C C . MET A 1 97 ? -3.552 1.216 -5.080 1.00 94.88 97 MET A C 1
ATOM 759 O O . MET A 1 97 ? -3.222 1.882 -6.057 1.00 94.88 97 MET A O 1
ATOM 763 N N . PHE A 1 98 ? -3.604 1.736 -3.850 1.00 91.69 98 PHE A N 1
ATOM 764 C CA . PHE A 1 98 ? -3.322 3.150 -3.597 1.00 91.69 98 PHE A CA 1
ATOM 765 C C . PHE A 1 98 ? -1.850 3.512 -3.834 1.00 91.69 98 PHE A C 1
ATOM 767 O O . PHE A 1 98 ? -1.565 4.515 -4.486 1.00 91.69 98 PHE A O 1
ATOM 774 N N . GLY A 1 99 ? -0.904 2.684 -3.377 1.00 94.75 99 GLY A N 1
ATOM 775 C CA . GLY A 1 99 ? 0.521 2.928 -3.636 1.00 94.75 99 GLY A CA 1
ATOM 776 C C . GLY A 1 99 ? 0.891 2.818 -5.120 1.00 94.75 99 GLY A C 1
ATOM 777 O O . GLY A 1 99 ? 1.710 3.599 -5.607 1.00 94.75 99 GLY A O 1
ATOM 778 N N . LEU A 1 100 ? 0.244 1.918 -5.869 1.00 94.75 100 LEU A N 1
ATOM 779 C CA . LEU A 1 100 ? 0.489 1.756 -7.306 1.00 94.75 100 LEU A CA 1
ATOM 780 C C . LEU A 1 100 ? 0.100 2.973 -8.135 1.00 94.75 100 LEU A C 1
ATOM 782 O O . LEU A 1 100 ? 0.739 3.216 -9.153 1.00 94.75 100 LEU A O 1
ATOM 786 N N . ILE A 1 101 ? -0.897 3.754 -7.707 1.00 93.81 101 ILE A N 1
ATOM 787 C CA . ILE A 1 101 ? -1.257 5.002 -8.394 1.00 93.81 101 ILE A CA 1
ATOM 788 C C . ILE A 1 101 ? -0.028 5.910 -8.482 1.00 93.81 101 ILE A C 1
ATOM 790 O O . ILE A 1 101 ? 0.331 6.357 -9.568 1.00 93.81 101 ILE A O 1
ATOM 794 N N . PHE A 1 102 ? 0.670 6.124 -7.364 1.00 93.50 102 PHE A N 1
ATOM 795 C CA . PHE A 1 102 ? 1.888 6.935 -7.350 1.00 93.50 102 PHE A CA 1
ATOM 796 C C . PHE A 1 102 ? 3.008 6.276 -8.144 1.00 93.50 102 PHE A C 1
ATOM 798 O O . PHE A 1 102 ? 3.663 6.940 -8.945 1.00 93.50 102 PHE A O 1
ATOM 805 N N . TRP A 1 103 ? 3.202 4.968 -7.962 1.00 96.31 103 TRP A N 1
ATOM 806 C CA . TRP A 1 103 ? 4.263 4.246 -8.652 1.00 96.31 103 TRP A CA 1
ATOM 807 C C . TRP A 1 103 ? 4.136 4.349 -10.174 1.00 96.31 103 TRP A C 1
ATOM 809 O O . TRP A 1 103 ? 5.091 4.719 -10.857 1.00 96.31 103 TRP A O 1
ATOM 819 N N . PHE A 1 104 ? 2.942 4.101 -10.704 1.00 95.31 104 PHE A N 1
ATOM 820 C CA . PHE A 1 104 ? 2.696 4.126 -12.138 1.00 95.31 104 PHE A CA 1
ATOM 821 C C . PHE A 1 104 ? 2.660 5.546 -12.694 1.00 95.31 104 PHE A C 1
ATOM 823 O O . PHE A 1 104 ? 3.178 5.758 -13.786 1.00 95.31 104 PHE A O 1
ATOM 830 N N . ILE A 1 105 ? 2.133 6.533 -11.958 1.00 95.94 105 ILE A N 1
ATOM 831 C CA . ILE A 1 105 ? 2.192 7.939 -12.390 1.00 95.94 105 ILE A CA 1
ATOM 832 C C . ILE A 1 105 ? 3.645 8.386 -12.556 1.00 95.94 105 ILE A C 1
ATOM 834 O O . ILE A 1 105 ? 3.998 8.920 -13.607 1.00 95.94 105 ILE A O 1
ATOM 838 N N . PHE A 1 106 ? 4.505 8.140 -11.564 1.00 97.25 106 PHE A N 1
ATOM 839 C CA . PHE A 1 106 ? 5.913 8.508 -11.682 1.00 97.25 106 PHE A CA 1
ATOM 840 C C . PHE A 1 106 ? 6.608 7.718 -12.794 1.00 97.25 106 PHE A C 1
ATOM 842 O O . PHE A 1 106 ? 7.278 8.327 -13.626 1.00 97.25 106 PHE A O 1
ATOM 849 N N . GLY A 1 107 ? 6.393 6.402 -12.881 1.00 95.69 107 GLY A N 1
ATOM 850 C CA . GLY A 1 107 ? 6.928 5.588 -13.976 1.00 95.69 107 GLY A CA 1
ATOM 851 C C . GLY A 1 107 ? 6.565 6.147 -15.355 1.00 95.69 107 GLY A C 1
ATOM 852 O O . GLY A 1 107 ? 7.443 6.335 -16.192 1.00 95.69 107 GLY A O 1
ATOM 853 N N . MET A 1 108 ? 5.299 6.522 -15.559 1.00 95.25 108 MET A N 1
ATOM 854 C CA . MET A 1 108 ? 4.836 7.131 -16.809 1.00 95.25 108 MET A CA 1
ATOM 855 C C . ME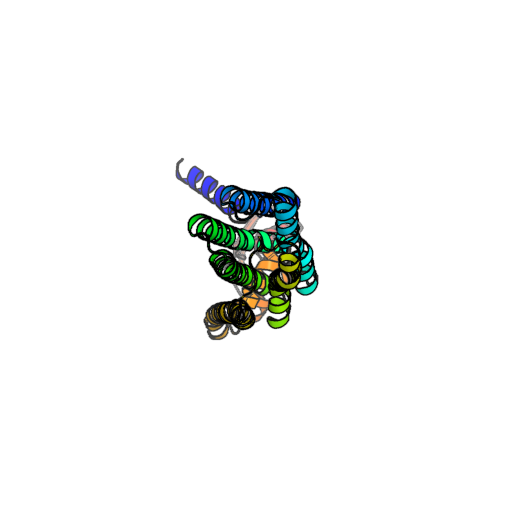T A 1 108 ? 5.493 8.481 -17.098 1.00 95.25 108 MET A C 1
ATOM 857 O O . MET A 1 108 ? 5.886 8.726 -18.237 1.00 95.25 108 MET A O 1
ATOM 861 N N . ILE A 1 109 ? 5.656 9.341 -16.088 1.00 96.62 109 ILE A N 1
ATOM 862 C CA . ILE A 1 109 ? 6.396 10.604 -16.235 1.00 96.62 109 ILE A CA 1
ATOM 863 C C . ILE A 1 109 ? 7.824 10.321 -16.716 1.00 96.62 109 ILE A C 1
ATOM 865 O O . ILE A 1 109 ? 8.292 10.950 -17.663 1.00 96.62 109 ILE A O 1
ATOM 869 N N . GLY A 1 110 ? 8.496 9.343 -16.107 1.00 96.44 110 GLY A N 1
ATOM 870 C CA . GLY A 1 110 ? 9.849 8.955 -16.484 1.00 96.44 110 GLY A CA 1
ATOM 871 C C . GLY A 1 110 ? 9.948 8.426 -17.918 1.00 96.44 110 GLY A C 1
ATOM 872 O O . GLY A 1 110 ? 10.811 8.885 -18.663 1.00 96.44 110 GLY A O 1
ATOM 873 N N . VAL A 1 111 ? 9.031 7.542 -18.332 1.00 95.25 111 VAL A N 1
ATOM 874 C CA . VAL A 1 111 ? 8.959 7.021 -19.712 1.00 95.25 111 VAL A CA 1
ATOM 875 C C . VAL A 1 111 ? 8.772 8.147 -20.731 1.00 95.25 111 VAL A C 1
ATOM 877 O O . VAL A 1 111 ? 9.436 8.158 -21.766 1.00 95.25 111 VAL A O 1
ATOM 880 N N . VAL A 1 112 ? 7.879 9.100 -20.448 1.00 94.88 112 VAL A N 1
ATOM 881 C CA . VAL A 1 112 ? 7.611 10.234 -21.344 1.00 94.88 112 VAL A CA 1
ATOM 882 C C . VAL A 1 112 ? 8.835 11.141 -21.464 1.00 94.88 112 VAL A C 1
ATOM 884 O O . VAL A 1 112 ? 9.188 11.530 -22.575 1.00 94.88 112 VAL A O 1
ATOM 887 N N . ILE A 1 113 ? 9.510 11.448 -20.352 1.00 95.44 113 ILE A N 1
ATOM 888 C CA . ILE A 1 113 ? 10.734 12.265 -20.359 1.00 95.44 113 ILE A CA 1
ATOM 889 C C . ILE A 1 113 ? 11.832 11.584 -21.177 1.00 95.44 113 ILE A C 1
ATOM 891 O O . ILE A 1 113 ? 12.417 12.219 -22.051 1.00 95.44 113 ILE A O 1
ATOM 895 N N . ASP A 1 114 ? 12.082 10.298 -20.928 1.00 93.56 114 ASP A N 1
ATOM 896 C CA . ASP A 1 114 ? 13.077 9.522 -21.672 1.00 93.56 114 ASP A CA 1
ATOM 897 C C . ASP A 1 114 ? 12.745 9.467 -23.168 1.00 93.56 114 ASP A C 1
ATOM 899 O O . ASP A 1 114 ? 13.621 9.656 -24.011 1.00 93.56 114 ASP A O 1
ATOM 903 N N . GLY A 1 115 ? 11.464 9.308 -23.502 1.00 89.00 115 GLY A N 1
ATOM 904 C CA . GLY A 1 115 ? 10.974 9.349 -24.871 1.00 89.00 115 GLY A CA 1
ATOM 905 C C . GLY A 1 115 ? 11.224 10.679 -25.589 1.00 89.00 115 GLY A C 1
ATOM 906 O O . GLY A 1 115 ? 11.656 10.679 -26.738 1.00 89.00 115 GLY A O 1
ATOM 907 N N . ILE A 1 116 ? 10.979 11.810 -24.920 1.00 90.94 116 ILE A N 1
ATOM 908 C CA . ILE A 1 116 ? 11.166 13.154 -25.494 1.00 90.94 116 ILE A CA 1
ATOM 909 C C . ILE A 1 116 ? 12.652 13.512 -25.615 1.00 90.94 116 ILE A C 1
ATOM 911 O O . ILE A 1 116 ? 13.061 14.120 -26.601 1.00 90.94 116 ILE A O 1
ATOM 915 N N . LEU A 1 117 ? 13.457 13.166 -24.607 1.00 90.94 117 LEU A N 1
ATOM 916 C CA . LEU A 1 117 ? 14.872 13.541 -24.540 1.00 90.94 117 LEU A CA 1
ATOM 917 C C . LEU A 1 117 ? 15.802 12.548 -25.250 1.00 90.94 117 LEU A C 1
ATOM 919 O O . LEU A 1 117 ? 16.991 12.830 -25.386 1.00 90.94 117 LEU A O 1
ATOM 923 N N . GLY A 1 118 ? 15.291 11.390 -25.679 1.00 84.88 118 GLY A N 1
ATOM 924 C CA . GLY A 1 118 ? 16.108 10.319 -26.251 1.00 84.88 118 GLY A CA 1
ATOM 925 C C . GLY A 1 118 ? 17.076 9.705 -25.232 1.00 84.88 118 GLY A C 1
ATOM 926 O O . GLY A 1 118 ? 18.154 9.241 -25.601 1.00 84.88 118 GLY A O 1
ATOM 927 N N . THR A 1 119 ? 16.723 9.737 -23.945 1.00 88.12 119 THR A N 1
ATOM 928 C CA . THR A 1 119 ? 17.515 9.166 -22.845 1.00 88.12 119 THR A CA 1
ATOM 929 C C . THR A 1 119 ? 16.849 7.906 -22.294 1.00 88.12 119 THR A C 1
ATOM 931 O O . THR A 1 119 ? 15.716 7.594 -22.639 1.00 88.12 119 THR A O 1
ATOM 934 N N . THR A 1 120 ? 17.545 7.150 -21.443 1.00 83.69 120 THR A N 1
ATOM 935 C CA . THR A 1 120 ? 17.018 5.909 -20.829 1.00 83.69 120 THR A CA 1
ATOM 936 C C . THR A 1 120 ? 17.127 5.893 -19.301 1.00 83.69 120 THR A C 1
ATOM 938 O O . THR A 1 120 ? 17.006 4.850 -18.660 1.00 83.69 120 THR A O 1
ATOM 941 N N . GLY A 1 121 ? 17.425 7.047 -18.700 1.00 88.94 121 GLY A N 1
ATOM 942 C CA . GLY A 1 121 ? 17.770 7.141 -17.283 1.00 88.94 121 GLY A CA 1
ATOM 943 C C . GLY A 1 121 ? 16.663 7.694 -16.392 1.00 88.94 121 GLY A C 1
ATOM 944 O O . GLY A 1 121 ? 16.719 7.489 -15.177 1.00 88.94 121 GLY A O 1
ATOM 945 N N . TYR A 1 122 ? 15.697 8.435 -16.936 1.00 94.25 122 TYR A N 1
ATOM 946 C CA . TYR A 1 122 ? 14.670 9.088 -16.123 1.00 94.25 122 TYR A CA 1
ATOM 947 C C . TYR A 1 122 ? 13.573 8.117 -15.707 1.00 94.25 122 TYR A C 1
ATOM 949 O O . TYR A 1 122 ? 13.131 8.184 -14.561 1.00 94.25 122 TYR A O 1
ATOM 957 N N . GLU A 1 123 ? 13.200 7.176 -16.569 1.00 95.31 123 GLU A N 1
ATOM 958 C CA . GLU A 1 123 ? 12.243 6.119 -16.258 1.00 95.31 123 GLU A CA 1
ATOM 959 C C . GLU A 1 123 ? 12.612 5.387 -14.967 1.00 95.31 123 GLU A C 1
ATOM 961 O O . GLU A 1 123 ? 11.824 5.375 -14.023 1.00 95.31 123 GLU A O 1
ATOM 966 N N . MET A 1 124 ? 13.846 4.886 -14.864 1.00 95.06 124 MET A N 1
ATOM 967 C CA . MET A 1 124 ? 14.305 4.165 -13.674 1.00 95.06 124 MET A CA 1
ATOM 968 C C . MET A 1 124 ? 14.294 5.047 -12.414 1.00 95.06 124 MET A C 1
ATOM 970 O O . MET A 1 124 ? 13.880 4.607 -11.342 1.00 95.06 124 MET A O 1
ATOM 974 N N . LYS A 1 125 ? 14.722 6.314 -12.524 1.00 95.81 125 LYS A N 1
ATOM 975 C CA . LYS A 1 125 ? 14.752 7.259 -11.391 1.00 95.81 125 LYS A CA 1
ATOM 976 C C . LYS A 1 125 ? 13.351 7.542 -10.855 1.00 95.81 125 LYS A C 1
ATOM 978 O O . LYS A 1 125 ? 13.143 7.541 -9.642 1.00 95.81 125 LYS A O 1
ATOM 983 N N . PHE A 1 126 ? 12.396 7.772 -11.750 1.00 97.19 126 PHE A N 1
ATOM 984 C CA . PHE A 1 126 ? 11.014 8.015 -11.365 1.00 97.19 126 PHE A CA 1
ATOM 985 C C . PHE A 1 126 ? 10.313 6.739 -10.885 1.00 97.19 126 PHE A C 1
ATOM 987 O O . PHE A 1 126 ? 9.532 6.811 -9.939 1.00 97.19 126 PHE A O 1
ATOM 994 N N . LEU A 1 127 ? 10.637 5.567 -11.440 1.00 96.75 127 LEU A N 1
ATOM 995 C CA . LEU A 1 127 ? 10.168 4.288 -10.903 1.00 96.75 127 LEU A CA 1
ATOM 996 C C . LEU A 1 127 ? 10.672 4.054 -9.476 1.00 96.75 127 LEU A C 1
ATOM 998 O O . LEU A 1 127 ? 9.881 3.642 -8.637 1.00 96.75 127 LEU A O 1
ATOM 1002 N N . PHE A 1 128 ? 11.933 4.374 -9.161 1.00 97.50 128 PHE A N 1
ATOM 1003 C CA . PHE A 1 128 ? 12.441 4.327 -7.783 1.00 97.50 128 PHE A CA 1
ATOM 1004 C C . PHE A 1 128 ? 11.703 5.293 -6.852 1.00 97.50 128 PHE A C 1
ATOM 1006 O O . PHE A 1 128 ? 11.330 4.911 -5.743 1.00 97.50 128 PHE A O 1
ATOM 1013 N N . LEU A 1 129 ? 11.472 6.533 -7.296 1.00 97.25 129 LEU A N 1
ATOM 1014 C CA . LEU A 1 129 ? 10.717 7.519 -6.520 1.00 97.25 129 LEU A CA 1
ATOM 1015 C C . LEU A 1 129 ? 9.299 7.012 -6.222 1.00 97.25 129 LEU A C 1
ATOM 1017 O O . LEU A 1 129 ? 8.867 7.005 -5.069 1.00 97.25 129 LEU A O 1
ATOM 1021 N N . GLY A 1 130 ? 8.609 6.522 -7.252 1.00 97.44 130 GLY A N 1
ATOM 1022 C CA . GLY A 1 130 ? 7.274 5.956 -7.136 1.00 97.44 130 GLY A CA 1
ATOM 1023 C C . GLY A 1 130 ? 7.221 4.694 -6.278 1.00 97.44 130 GLY A C 1
ATOM 1024 O O . GLY A 1 130 ? 6.329 4.575 -5.442 1.00 97.44 130 GLY A O 1
ATOM 1025 N N . ALA A 1 131 ? 8.206 3.803 -6.405 1.00 97.44 131 ALA A N 1
ATOM 1026 C CA . ALA A 1 131 ? 8.367 2.623 -5.561 1.00 97.44 131 ALA A CA 1
ATOM 1027 C C . ALA A 1 131 ? 8.563 2.999 -4.085 1.00 97.44 131 ALA A C 1
ATOM 1029 O O . ALA A 1 131 ? 7.959 2.378 -3.216 1.00 97.44 131 ALA A O 1
ATOM 1030 N N . GLY A 1 132 ? 9.347 4.041 -3.788 1.00 97.81 132 GLY A N 1
ATOM 1031 C CA . GLY A 1 132 ? 9.522 4.549 -2.425 1.00 97.81 132 GLY A CA 1
ATOM 1032 C C . GLY A 1 132 ? 8.232 5.123 -1.834 1.00 97.81 132 GLY A C 1
ATOM 1033 O O . GLY A 1 132 ? 7.896 4.837 -0.685 1.00 97.81 132 GLY A O 1
ATOM 1034 N N . THR A 1 133 ? 7.462 5.883 -2.622 1.00 97.00 133 THR A N 1
ATOM 1035 C CA . THR A 1 133 ? 6.137 6.374 -2.202 1.00 97.00 133 THR A CA 1
ATOM 1036 C C . THR A 1 133 ? 5.140 5.230 -2.002 1.00 97.00 133 THR A C 1
ATOM 1038 O O . THR A 1 133 ? 4.393 5.224 -1.024 1.00 97.00 133 THR A O 1
ATOM 1041 N N . ALA A 1 134 ? 5.140 4.235 -2.890 1.00 97.44 134 ALA A N 1
ATOM 1042 C CA . ALA A 1 134 ? 4.293 3.056 -2.765 1.00 97.44 134 ALA A CA 1
ATOM 1043 C C . ALA A 1 134 ? 4.656 2.243 -1.515 1.00 97.44 134 ALA A C 1
ATOM 1045 O O . ALA A 1 134 ? 3.781 1.936 -0.710 1.00 97.44 134 ALA A O 1
ATOM 1046 N N . TYR A 1 135 ? 5.948 1.987 -1.292 1.00 97.88 135 TYR A N 1
ATOM 1047 C CA . TYR A 1 135 ? 6.446 1.323 -0.091 1.00 97.88 135 TYR A CA 1
ATOM 1048 C C . TYR A 1 135 ? 6.058 2.076 1.183 1.00 97.88 135 TYR A C 1
ATOM 1050 O O . TYR A 1 135 ? 5.589 1.447 2.126 1.00 97.88 135 TYR A O 1
ATOM 1058 N N . PHE A 1 136 ? 6.178 3.409 1.206 1.00 97.44 136 PHE A N 1
ATOM 1059 C CA . PHE A 1 136 ? 5.709 4.229 2.326 1.00 97.44 136 PHE A CA 1
ATOM 1060 C C . PHE A 1 136 ? 4.235 3.947 2.654 1.00 97.44 136 PHE A C 1
ATOM 1062 O O . PHE A 1 136 ? 3.908 3.685 3.809 1.00 97.44 136 PHE A O 1
ATOM 1069 N N . MET A 1 137 ? 3.359 3.935 1.642 1.00 95.06 137 MET A N 1
ATOM 1070 C CA . MET A 1 137 ? 1.933 3.627 1.815 1.00 95.06 137 MET A CA 1
ATOM 1071 C C . MET A 1 137 ? 1.707 2.200 2.323 1.00 95.06 137 MET A C 1
ATOM 1073 O O . MET A 1 137 ? 0.909 1.994 3.239 1.00 95.06 137 MET A O 1
ATOM 1077 N N . PHE A 1 138 ? 2.420 1.221 1.759 1.00 95.38 138 PHE A N 1
ATOM 1078 C CA . PHE A 1 138 ? 2.309 -0.181 2.161 1.00 95.38 138 PHE A CA 1
ATOM 1079 C C . PHE A 1 138 ? 2.738 -0.350 3.615 1.00 95.38 138 PHE A C 1
ATOM 1081 O O . PHE A 1 138 ? 1.975 -0.873 4.416 1.00 95.38 138 PHE A O 1
ATOM 1088 N N . ALA A 1 139 ? 3.922 0.151 3.962 1.00 95.69 139 ALA A N 1
ATOM 1089 C CA . ALA A 1 139 ? 4.502 0.075 5.293 1.00 95.69 139 ALA A CA 1
ATOM 1090 C C . ALA A 1 139 ? 3.664 0.815 6.339 1.00 95.69 139 ALA A C 1
ATOM 1092 O O . ALA A 1 139 ? 3.513 0.317 7.453 1.00 95.69 139 ALA A O 1
ATOM 1093 N N . PHE A 1 140 ? 3.116 1.983 5.997 1.00 94.62 140 PHE A N 1
ATOM 1094 C CA . PHE A 1 140 ? 2.230 2.728 6.883 1.00 94.62 140 PHE A CA 1
ATOM 1095 C C . PHE A 1 140 ? 0.960 1.924 7.179 1.00 94.62 140 PHE A C 1
ATOM 1097 O O . PHE A 1 140 ? 0.641 1.670 8.334 1.00 94.62 140 PHE A O 1
ATOM 1104 N N . LEU A 1 141 ? 0.265 1.445 6.147 1.00 91.62 141 LEU A N 1
ATOM 1105 C CA . LEU A 1 141 ? -1.004 0.749 6.338 1.00 91.62 141 LEU A CA 1
ATOM 1106 C C . LEU A 1 141 ? -0.828 -0.622 7.005 1.00 91.62 141 LEU A C 1
ATOM 1108 O O . LEU A 1 141 ? -1.607 -0.958 7.897 1.00 91.62 141 LEU A O 1
ATOM 1112 N N . THR A 1 142 ? 0.202 -1.393 6.637 1.00 91.88 142 THR A N 1
ATOM 1113 C CA . THR A 1 142 ? 0.461 -2.686 7.287 1.00 91.88 142 THR A CA 1
ATOM 1114 C C . THR A 1 142 ? 0.806 -2.509 8.757 1.00 91.88 142 THR A C 1
ATOM 1116 O O . THR A 1 142 ? 0.226 -3.199 9.583 1.00 91.88 142 THR A O 1
ATOM 1119 N N . ASN A 1 143 ? 1.658 -1.549 9.128 1.00 91.69 143 ASN A N 1
ATOM 1120 C CA . ASN A 1 143 ? 1.953 -1.294 10.543 1.00 91.69 143 ASN A CA 1
ATOM 1121 C C . ASN A 1 143 ? 0.752 -0.764 11.335 1.00 91.69 143 ASN A C 1
ATOM 1123 O O . ASN A 1 143 ? 0.680 -0.977 12.544 1.00 91.69 143 ASN A O 1
ATOM 1127 N N . GLY A 1 144 ? -0.184 -0.091 10.668 1.00 90.00 144 GLY A N 1
ATOM 1128 C CA . GLY A 1 144 ? -1.381 0.454 11.300 1.00 90.00 144 GLY A CA 1
ATOM 1129 C C . GLY A 1 144 ? -2.484 -0.561 11.554 1.00 90.00 144 GLY A C 1
ATOM 1130 O O . GLY A 1 144 ? -3.320 -0.306 12.412 1.00 90.00 144 GLY A O 1
ATOM 1131 N N . LEU A 1 145 ? -2.503 -1.676 10.817 1.00 89.38 145 LEU A N 1
ATOM 1132 C CA . LEU A 1 145 ? -3.579 -2.673 10.877 1.00 89.38 145 LEU A CA 1
ATOM 1133 C C . LEU A 1 145 ? -3.112 -4.070 11.304 1.00 89.38 145 LEU A C 1
ATOM 1135 O O . LEU A 1 145 ? -3.933 -4.861 11.754 1.00 89.38 145 LEU A O 1
ATOM 1139 N N . SER A 1 146 ? -1.825 -4.385 11.160 1.00 89.62 146 SER A N 1
ATOM 1140 C CA . SER A 1 146 ? -1.247 -5.667 11.567 1.00 89.62 146 SER A CA 1
ATOM 1141 C C . SER A 1 146 ? -0.801 -5.635 13.027 1.00 89.62 146 SER A C 1
ATOM 1143 O O . SER A 1 146 ? -0.142 -4.687 13.475 1.00 89.62 146 SER A O 1
ATOM 1145 N N . ASP A 1 147 ? -1.103 -6.713 13.745 1.00 86.38 147 ASP A N 1
ATOM 1146 C CA . ASP A 1 147 ? -0.660 -6.934 15.124 1.00 86.38 147 ASP A CA 1
ATOM 1147 C C . ASP A 1 147 ? 0.768 -7.502 15.202 1.00 86.38 147 ASP A C 1
ATOM 1149 O O . ASP A 1 147 ? 1.375 -7.543 16.274 1.00 86.38 147 ASP A O 1
ATOM 1153 N N . HIS A 1 148 ? 1.364 -7.864 14.058 1.00 89.81 148 HIS A N 1
ATOM 1154 C CA . HIS A 1 148 ? 2.746 -8.336 13.999 1.00 89.81 148 HIS A CA 1
ATOM 1155 C C . HIS A 1 148 ? 3.768 -7.240 14.311 1.00 89.81 148 HIS A C 1
ATOM 1157 O O . HIS A 1 148 ? 3.505 -6.035 14.253 1.00 89.81 148 HIS A O 1
ATOM 1163 N N . SER A 1 149 ? 4.998 -7.682 14.586 1.00 91.25 149 SER A N 1
ATOM 1164 C CA . SER A 1 149 ? 6.132 -6.787 14.798 1.00 91.25 149 SER A CA 1
ATOM 1165 C C . SER A 1 149 ? 6.380 -5.877 13.590 1.00 91.25 149 SER A C 1
ATOM 1167 O O . SER A 1 149 ? 6.227 -6.267 12.430 1.00 91.25 149 SER A O 1
ATOM 1169 N N . MET A 1 150 ? 6.844 -4.657 13.867 1.00 90.81 150 MET A N 1
ATOM 1170 C CA . MET A 1 150 ? 7.099 -3.645 12.839 1.00 90.81 150 MET A CA 1
ATOM 1171 C C . MET A 1 150 ? 8.077 -4.131 11.757 1.00 90.81 150 MET A C 1
ATOM 1173 O O . MET A 1 150 ? 7.889 -3.853 10.575 1.00 90.81 150 MET A O 1
ATOM 1177 N N . ILE A 1 151 ? 9.073 -4.935 12.143 1.00 94.38 151 ILE A N 1
ATOM 1178 C CA . ILE A 1 151 ? 10.031 -5.542 11.209 1.00 94.38 151 ILE A CA 1
ATOM 1179 C C . ILE A 1 151 ? 9.316 -6.491 10.243 1.00 94.38 151 ILE A C 1
ATOM 1181 O O . ILE A 1 151 ? 9.525 -6.399 9.036 1.00 94.38 151 ILE A O 1
ATOM 1185 N N . ARG A 1 152 ? 8.442 -7.373 10.744 1.00 94.50 152 ARG A N 1
ATOM 1186 C CA . ARG A 1 152 ? 7.678 -8.299 9.898 1.00 94.50 152 ARG A CA 1
ATOM 1187 C C . ARG A 1 152 ? 6.777 -7.539 8.921 1.00 94.50 152 ARG A C 1
ATOM 1189 O O . ARG A 1 152 ? 6.724 -7.892 7.744 1.00 94.50 152 ARG A O 1
ATOM 1196 N N . ASN A 1 153 ? 6.152 -6.455 9.374 1.00 94.00 153 ASN A N 1
ATOM 1197 C CA . ASN A 1 153 ? 5.320 -5.599 8.527 1.00 94.00 153 ASN A CA 1
ATOM 1198 C C . ASN A 1 153 ? 6.133 -4.870 7.446 1.00 94.00 153 ASN A C 1
ATOM 1200 O O . ASN A 1 153 ? 5.682 -4.795 6.303 1.00 94.00 153 ASN A O 1
ATOM 1204 N N . PHE A 1 154 ? 7.338 -4.382 7.766 1.00 96.62 154 PHE A N 1
ATOM 1205 C CA . PHE A 1 154 ? 8.252 -3.797 6.776 1.00 96.62 154 PHE A CA 1
ATOM 1206 C C . PHE A 1 154 ? 8.727 -4.824 5.747 1.00 96.62 154 PHE A C 1
ATOM 1208 O O . PHE A 1 154 ? 8.717 -4.539 4.550 1.00 96.62 154 PHE A O 1
ATOM 1215 N N . VAL A 1 155 ? 9.067 -6.040 6.183 1.00 96.69 155 VAL A N 1
ATOM 1216 C CA . VAL A 1 155 ? 9.428 -7.137 5.273 1.00 96.69 155 VAL A CA 1
ATOM 1217 C C . VAL A 1 155 ? 8.265 -7.455 4.332 1.00 96.69 155 VAL A C 1
ATOM 1219 O O . VAL A 1 155 ? 8.473 -7.546 3.125 1.00 96.69 155 VAL A O 1
ATOM 1222 N N . GLY A 1 156 ? 7.035 -7.546 4.848 1.00 95.81 156 GLY A N 1
ATOM 1223 C CA . GLY A 1 156 ? 5.836 -7.723 4.025 1.00 95.81 156 GLY A CA 1
ATOM 1224 C C . GLY A 1 156 ? 5.640 -6.586 3.016 1.00 95.81 156 GLY A C 1
ATOM 1225 O O . GLY A 1 156 ? 5.474 -6.844 1.825 1.00 95.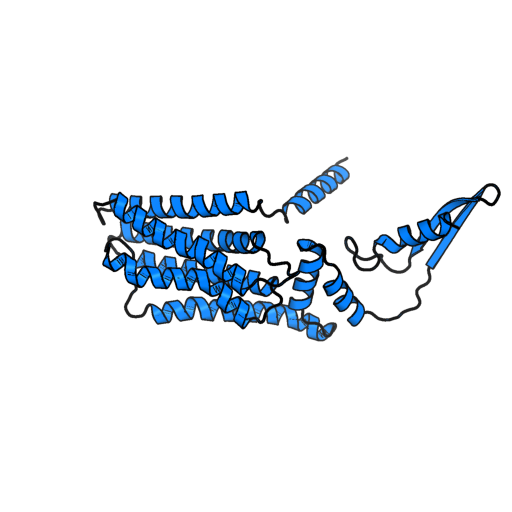81 156 GLY A O 1
ATOM 1226 N N . ALA A 1 157 ? 5.736 -5.332 3.470 1.00 96.75 157 ALA A N 1
ATOM 1227 C CA . ALA A 1 157 ? 5.625 -4.129 2.639 1.00 96.75 157 ALA A CA 1
ATOM 1228 C C . ALA A 1 157 ? 6.674 -4.058 1.517 1.00 96.75 157 ALA A C 1
ATOM 1230 O O . ALA A 1 157 ? 6.408 -3.509 0.449 1.00 96.75 157 ALA A O 1
ATOM 1231 N N . MET A 1 158 ? 7.855 -4.637 1.739 1.00 97.19 158 MET A N 1
ATOM 1232 C CA . MET A 1 158 ? 8.949 -4.669 0.771 1.00 97.19 158 MET A CA 1
ATOM 1233 C C . MET A 1 158 ? 8.705 -5.660 -0.379 1.00 97.19 158 MET A C 1
ATOM 1235 O O . MET A 1 158 ? 9.297 -5.490 -1.443 1.00 97.19 158 MET A O 1
ATOM 1239 N N . MET A 1 159 ? 7.842 -6.672 -0.216 1.00 97.19 159 MET A N 1
ATOM 1240 C CA . MET A 1 159 ? 7.700 -7.773 -1.185 1.00 97.19 159 MET A CA 1
ATOM 1241 C C . MET A 1 159 ? 7.379 -7.329 -2.624 1.00 97.19 159 MET A C 1
ATOM 1243 O O . MET A 1 159 ? 8.065 -7.804 -3.533 1.00 97.19 159 MET A O 1
ATOM 1247 N N . PRO A 1 160 ? 6.423 -6.409 -2.885 1.00 96.81 160 PRO A N 1
ATOM 1248 C CA . PRO A 1 160 ? 6.207 -5.894 -4.238 1.00 96.81 160 PRO A CA 1
ATOM 1249 C C . PRO A 1 160 ? 7.463 -5.236 -4.828 1.00 96.81 160 PRO A C 1
ATOM 1251 O O . PRO A 1 160 ? 7.826 -5.502 -5.970 1.00 96.81 160 PRO A O 1
ATOM 1254 N N . ILE A 1 161 ? 8.179 -4.426 -4.044 1.00 96.94 161 ILE A N 1
ATOM 1255 C CA . ILE A 1 161 ? 9.376 -3.717 -4.522 1.00 96.94 161 ILE A CA 1
ATOM 1256 C C . ILE A 1 161 ? 10.523 -4.695 -4.794 1.00 96.94 161 ILE A C 1
ATOM 1258 O O . ILE A 1 161 ? 11.197 -4.588 -5.815 1.00 96.94 161 ILE A O 1
ATOM 1262 N N . ALA A 1 162 ? 10.720 -5.678 -3.914 1.00 97.06 162 ALA A N 1
ATOM 1263 C CA . ALA A 1 162 ? 11.750 -6.699 -4.069 1.00 97.06 162 ALA A CA 1
ATOM 1264 C C . ALA A 1 162 ? 11.531 -7.545 -5.331 1.00 97.06 162 ALA A C 1
ATOM 1266 O O . ALA A 1 162 ? 12.477 -7.783 -6.078 1.00 97.06 162 ALA A O 1
ATOM 1267 N N . LEU A 1 163 ? 10.286 -7.957 -5.602 1.00 97.50 163 LEU A N 1
ATOM 1268 C CA . LEU A 1 163 ? 9.952 -8.690 -6.825 1.00 97.50 163 LEU A CA 1
ATOM 1269 C C . LEU A 1 163 ? 10.148 -7.842 -8.081 1.00 97.50 163 LEU A C 1
ATOM 1271 O O . LEU A 1 163 ? 10.629 -8.360 -9.085 1.00 97.50 163 LEU A O 1
ATOM 1275 N N . TRP A 1 164 ? 9.812 -6.551 -8.038 1.00 97.12 164 TRP A N 1
ATOM 1276 C CA . TRP A 1 164 ? 10.072 -5.654 -9.164 1.00 97.12 164 TRP A CA 1
ATOM 1277 C C . TRP A 1 164 ? 11.573 -5.528 -9.444 1.00 97.12 164 TRP A C 1
ATOM 1279 O O . TRP A 1 164 ? 11.999 -5.773 -10.569 1.00 97.12 164 TRP A O 1
ATOM 1289 N N . LEU A 1 165 ? 12.387 -5.251 -8.418 1.00 96.50 165 LEU A N 1
ATOM 1290 C CA . LEU A 1 165 ? 13.845 -5.172 -8.560 1.00 96.50 165 LEU A CA 1
ATOM 1291 C C . LEU A 1 165 ? 14.448 -6.484 -9.070 1.00 96.50 165 LEU A C 1
ATOM 1293 O O . LEU A 1 165 ? 15.379 -6.463 -9.873 1.00 96.50 165 LEU A O 1
ATOM 1297 N N . LEU A 1 166 ? 13.915 -7.629 -8.633 1.00 96.12 166 LEU A N 1
ATOM 1298 C CA . LEU A 1 166 ? 14.333 -8.931 -9.140 1.00 96.12 166 LEU A CA 1
ATOM 1299 C C . LEU A 1 166 ? 14.084 -9.034 -10.650 1.00 96.12 166 LEU A C 1
ATOM 1301 O O . LEU A 1 166 ? 14.988 -9.418 -11.384 1.00 96.12 166 LEU A O 1
ATOM 1305 N N . LEU A 1 167 ? 12.896 -8.658 -11.128 1.00 96.38 167 LEU A N 1
ATOM 1306 C CA . LEU A 1 167 ? 12.554 -8.712 -12.553 1.00 96.38 167 LEU A CA 1
ATOM 1307 C C . LEU A 1 167 ? 13.368 -7.729 -13.402 1.00 96.38 167 LEU A C 1
ATOM 1309 O O . LEU A 1 167 ? 13.775 -8.096 -14.505 1.00 96.38 167 LEU A O 1
ATOM 1313 N N . GLU A 1 168 ? 13.674 -6.540 -12.879 1.00 94.44 168 GLU A N 1
ATOM 1314 C CA . GLU A 1 168 ? 14.539 -5.555 -13.552 1.00 94.44 168 GLU A CA 1
ATOM 1315 C C . GLU A 1 168 ? 15.973 -6.055 -13.772 1.00 94.44 168 GLU A C 1
ATOM 1317 O O . GLU A 1 168 ? 16.673 -5.574 -14.658 1.00 94.44 168 GLU A O 1
ATOM 1322 N N . ASN A 1 169 ? 16.434 -7.053 -13.014 1.00 92.44 169 ASN A N 1
ATOM 1323 C CA . ASN A 1 169 ? 17.737 -7.668 -13.276 1.00 92.44 169 ASN A CA 1
ATOM 1324 C C . ASN A 1 169 ? 17.709 -8.644 -14.468 1.00 92.44 169 ASN A C 1
ATOM 1326 O O . ASN A 1 169 ? 18.763 -8.942 -15.027 1.00 92.44 169 ASN A O 1
ATOM 1330 N N . PHE A 1 170 ? 16.537 -9.148 -14.877 1.00 93.62 170 PHE A N 1
ATOM 1331 C CA . PHE A 1 170 ? 16.424 -10.194 -15.904 1.00 93.62 170 PHE A CA 1
ATOM 1332 C C . PHE A 1 170 ? 15.768 -9.724 -17.206 1.00 93.62 170 PHE A C 1
ATOM 1334 O O . PHE A 1 170 ? 16.206 -10.123 -18.286 1.00 93.62 170 PHE A O 1
ATOM 1341 N N . LEU A 1 171 ? 14.712 -8.909 -17.135 1.00 93.88 171 LEU A N 1
ATOM 1342 C CA . LEU A 1 171 ? 13.929 -8.525 -18.315 1.00 93.88 171 LEU A CA 1
ATOM 1343 C C . LEU A 1 171 ? 14.682 -7.592 -19.281 1.00 93.88 171 LEU A C 1
ATOM 1345 O O . LEU A 1 171 ? 14.631 -7.864 -20.485 1.00 93.88 171 LEU A O 1
ATOM 1349 N N . PRO A 1 172 ? 15.452 -6.585 -18.824 1.00 92.06 172 PRO A N 1
ATOM 1350 C CA . PRO A 1 172 ? 16.216 -5.723 -19.729 1.00 92.06 172 PRO A CA 1
ATOM 1351 C C . PRO A 1 172 ? 17.304 -6.462 -20.527 1.00 92.06 172 PRO A C 1
ATOM 1353 O O . PRO A 1 172 ? 17.645 -6.048 -21.630 1.00 92.06 172 PRO A O 1
ATOM 1356 N N . ILE A 1 173 ? 17.799 -7.611 -20.035 1.00 91.31 173 ILE A N 1
ATOM 1357 C CA . ILE A 1 173 ? 18.728 -8.486 -20.784 1.00 91.31 173 ILE A CA 1
ATOM 1358 C C . ILE A 1 173 ? 18.054 -9.042 -22.048 1.00 91.31 173 ILE A C 1
ATOM 1360 O O . ILE A 1 173 ? 18.710 -9.287 -23.059 1.00 91.31 173 ILE A O 1
ATOM 1364 N N . ARG A 1 174 ? 16.737 -9.270 -21.993 1.00 92.19 174 ARG A N 1
ATOM 1365 C CA . ARG A 1 174 ? 15.947 -9.780 -23.119 1.00 92.19 174 ARG A CA 1
ATOM 1366 C C . ARG A 1 174 ? 15.427 -8.664 -24.013 1.00 92.19 174 ARG A C 1
ATOM 1368 O O . ARG A 1 174 ? 15.297 -8.886 -25.211 1.00 92.19 174 ARG A O 1
ATOM 1375 N N . ASN A 1 175 ? 15.136 -7.496 -23.447 1.00 91.00 175 ASN A N 1
ATOM 1376 C CA . ASN A 1 175 ? 14.625 -6.350 -24.184 1.00 91.00 175 ASN A CA 1
ATOM 1377 C C . ASN A 1 175 ? 15.294 -5.044 -23.708 1.00 91.00 175 ASN A C 1
ATOM 1379 O O . ASN A 1 175 ? 14.870 -4.477 -22.700 1.00 91.00 175 ASN A O 1
ATOM 1383 N N . PRO A 1 176 ? 16.291 -4.533 -24.457 1.00 89.12 176 PRO A N 1
ATOM 1384 C CA . PRO A 1 176 ? 17.016 -3.306 -24.116 1.00 89.12 176 PRO A CA 1
ATOM 1385 C C . PRO A 1 176 ? 16.174 -2.021 -24.122 1.00 89.12 176 PRO A C 1
ATOM 1387 O O . PRO A 1 176 ? 16.676 -0.974 -23.727 1.00 89.12 176 PRO A O 1
ATOM 1390 N N . ALA A 1 177 ? 14.920 -2.067 -24.591 1.00 89.81 177 ALA A N 1
ATOM 1391 C CA . ALA A 1 177 ? 14.016 -0.917 -24.554 1.00 89.81 177 ALA A CA 1
ATOM 1392 C C . ALA A 1 177 ? 13.490 -0.615 -23.139 1.00 89.81 177 ALA A C 1
ATOM 1394 O O . ALA A 1 177 ? 12.996 0.492 -22.894 1.00 89.81 177 ALA A O 1
ATOM 1395 N N . LEU A 1 178 ? 13.576 -1.596 -22.232 1.00 91.00 178 LEU A N 1
ATOM 1396 C CA . LEU A 1 178 ? 13.210 -1.448 -20.828 1.00 91.00 178 LEU A CA 1
ATOM 1397 C C . LEU A 1 178 ? 14.241 -0.602 -20.067 1.00 91.00 178 LEU A C 1
ATOM 1399 O O . LEU A 1 178 ? 15.406 -0.524 -20.470 1.00 91.00 178 LEU A O 1
ATOM 1403 N N . PRO A 1 179 ? 13.835 0.020 -18.948 1.00 90.75 179 PRO A N 1
ATOM 1404 C CA . PRO A 1 179 ? 14.765 0.728 -18.086 1.00 90.75 179 PRO A CA 1
ATOM 1405 C C . PRO A 1 179 ? 15.809 -0.242 -17.529 1.00 90.75 179 PRO A C 1
ATOM 1407 O O . PRO A 1 179 ? 15.515 -1.382 -17.187 1.00 90.75 179 PRO A O 1
ATOM 1410 N N . THR A 1 180 ? 17.053 0.214 -17.427 1.00 91.25 180 THR A N 1
ATOM 1411 C CA . THR A 1 180 ? 18.145 -0.584 -16.861 1.00 91.25 180 THR A CA 1
ATOM 1412 C C . THR A 1 180 ? 18.562 -0.037 -15.507 1.00 91.25 180 THR A C 1
ATOM 1414 O O . THR A 1 180 ? 18.683 1.178 -15.320 1.00 91.25 180 THR A O 1
ATOM 1417 N N . LEU A 1 181 ? 18.875 -0.937 -14.579 1.00 93.06 181 LEU A N 1
ATOM 1418 C CA . LEU A 1 181 ? 19.472 -0.577 -13.299 1.00 93.06 181 LEU A CA 1
ATOM 1419 C C . LEU A 1 181 ? 20.850 0.071 -13.511 1.00 93.06 181 LEU A C 1
ATOM 1421 O O . LEU A 1 181 ? 21.735 -0.505 -14.140 1.00 93.06 181 LEU A O 1
ATOM 1425 N N . GLY A 1 182 ? 21.044 1.276 -12.971 1.00 89.94 182 GLY A N 1
ATOM 1426 C CA . GLY A 1 182 ? 22.349 1.944 -12.987 1.00 89.94 182 GLY A CA 1
ATOM 1427 C C . GLY A 1 182 ? 23.350 1.287 -12.030 1.00 89.94 182 GLY A C 1
ATOM 1428 O O . GLY A 1 182 ? 22.961 0.571 -11.114 1.00 89.94 182 GLY A O 1
ATOM 1429 N N . THR A 1 183 ? 24.644 1.590 -12.170 1.00 91.06 183 THR A N 1
ATOM 1430 C CA . THR A 1 183 ? 25.738 0.978 -11.383 1.00 91.06 183 THR A CA 1
ATOM 1431 C C . THR A 1 183 ? 25.505 0.976 -9.867 1.00 91.06 183 THR A C 1
ATOM 1433 O O . THR A 1 183 ? 25.853 0.016 -9.188 1.00 91.06 183 THR A O 1
ATOM 1436 N N . TYR A 1 184 ? 24.882 2.029 -9.333 1.00 92.62 184 TYR A N 1
ATOM 1437 C CA . TYR A 1 184 ? 24.651 2.220 -7.896 1.00 92.62 184 TYR A CA 1
ATOM 1438 C C . TYR A 1 184 ? 23.191 1.997 -7.472 1.00 92.62 184 TYR A C 1
ATOM 1440 O O . TYR A 1 184 ? 22.752 2.537 -6.455 1.00 92.62 184 TYR A O 1
ATOM 1448 N N . TRP A 1 185 ? 22.422 1.214 -8.238 1.00 94.19 185 TRP A N 1
ATOM 1449 C CA . TRP A 1 185 ? 20.993 0.993 -7.986 1.00 94.19 185 TRP A CA 1
ATOM 1450 C C . TRP A 1 185 ? 20.698 0.460 -6.577 1.00 94.19 185 TRP A C 1
ATOM 1452 O O . TRP A 1 185 ? 19.673 0.808 -5.997 1.00 94.19 185 TRP A O 1
ATOM 1462 N N . TYR A 1 186 ? 21.603 -0.338 -6.003 1.00 95.19 186 TYR A N 1
ATOM 1463 C CA . TYR A 1 186 ? 21.452 -0.919 -4.668 1.00 95.19 186 TYR A CA 1
ATOM 1464 C C . TYR A 1 186 ? 21.432 0.151 -3.567 1.00 95.19 186 TYR A C 1
ATOM 1466 O O . TYR A 1 186 ? 20.701 0.002 -2.591 1.00 95.19 186 TYR A O 1
ATOM 1474 N N . ILE A 1 187 ? 22.163 1.262 -3.736 1.00 96.75 187 ILE A N 1
ATOM 1475 C CA . ILE A 1 187 ? 22.122 2.393 -2.796 1.00 96.75 187 ILE A CA 1
ATOM 1476 C C . ILE A 1 187 ? 20.732 3.026 -2.840 1.00 96.75 187 ILE A C 1
ATOM 1478 O O . ILE A 1 187 ? 20.108 3.224 -1.800 1.00 96.75 187 ILE A O 1
ATOM 1482 N N . THR A 1 188 ? 20.213 3.295 -4.040 1.00 95.50 188 THR A N 1
ATOM 1483 C CA . THR A 1 188 ? 18.866 3.853 -4.212 1.00 95.50 188 THR A CA 1
ATOM 1484 C C . THR A 1 188 ? 17.797 2.907 -3.667 1.00 95.50 188 THR A C 1
ATOM 1486 O O . THR A 1 188 ? 16.922 3.362 -2.937 1.00 95.50 188 THR A O 1
ATOM 1489 N N . ALA A 1 189 ? 17.901 1.602 -3.939 1.00 95.88 189 ALA A N 1
ATOM 1490 C CA . ALA A 1 189 ? 16.993 0.581 -3.420 1.00 95.88 189 ALA A CA 1
ATOM 1491 C C . ALA A 1 189 ? 16.956 0.565 -1.883 1.00 95.88 189 ALA A C 1
ATOM 1493 O O . ALA A 1 189 ? 15.880 0.557 -1.289 1.00 95.88 189 ALA A O 1
ATOM 1494 N N . ILE A 1 190 ? 18.122 0.630 -1.231 1.00 97.31 190 ILE A N 1
ATOM 1495 C CA . ILE A 1 190 ? 18.207 0.716 0.232 1.00 97.31 190 ILE A CA 1
ATOM 1496 C C . ILE A 1 190 ? 17.560 2.011 0.729 1.00 97.31 190 ILE A C 1
ATOM 1498 O O . ILE A 1 190 ? 16.782 1.974 1.679 1.00 97.31 190 ILE A O 1
ATOM 1502 N N . LEU A 1 191 ? 17.829 3.151 0.086 1.00 97.56 191 LEU A N 1
ATOM 1503 C CA . LEU A 1 191 ? 17.288 4.445 0.508 1.00 97.56 191 LEU A CA 1
ATOM 1504 C C . LEU A 1 191 ? 15.760 4.520 0.396 1.00 97.56 191 LEU A C 1
ATOM 1506 O O . LEU A 1 191 ? 15.122 5.028 1.319 1.00 97.56 191 LEU A O 1
ATOM 1510 N N . ILE A 1 192 ? 15.164 3.987 -0.678 1.00 96.81 192 ILE A N 1
ATOM 1511 C CA . ILE A 1 192 ? 13.700 4.004 -0.860 1.00 96.81 192 ILE A CA 1
ATOM 1512 C C . ILE A 1 192 ? 12.956 3.095 0.125 1.00 96.81 192 ILE A C 1
ATOM 1514 O O . ILE A 1 192 ? 11.748 3.238 0.278 1.00 96.81 192 ILE A O 1
ATOM 1518 N N . ILE A 1 193 ? 13.655 2.186 0.809 1.00 97.38 193 ILE A N 1
ATOM 1519 C CA . ILE A 1 193 ? 13.095 1.362 1.887 1.00 97.38 193 ILE A CA 1
ATOM 1520 C C . ILE A 1 193 ? 13.406 2.002 3.242 1.00 97.38 193 ILE A C 1
ATOM 1522 O O . ILE A 1 193 ? 12.508 2.211 4.059 1.00 97.38 193 ILE A O 1
ATOM 1526 N N . LEU A 1 194 ? 14.670 2.349 3.491 1.00 97.88 194 LEU A N 1
ATOM 1527 C CA . LEU A 1 194 ? 15.139 2.848 4.780 1.00 97.88 194 LEU A CA 1
ATOM 1528 C C . LEU A 1 194 ? 14.478 4.176 5.151 1.00 97.88 194 LEU A C 1
ATOM 1530 O O . LEU A 1 194 ? 13.939 4.296 6.249 1.00 97.88 194 LEU A O 1
ATOM 1534 N N . VAL A 1 195 ? 14.485 5.158 4.243 1.00 98.06 195 VAL A N 1
ATOM 1535 C CA . VAL A 1 195 ? 13.965 6.499 4.542 1.00 98.06 195 VAL A CA 1
ATOM 1536 C C . VAL A 1 195 ? 12.469 6.444 4.868 1.00 98.06 195 VAL A C 1
ATOM 1538 O O . VAL A 1 195 ? 12.104 6.890 5.957 1.00 98.06 195 VAL A O 1
ATOM 1541 N N . PRO A 1 196 ? 11.590 5.838 4.041 1.00 97.56 196 PRO A N 1
ATOM 1542 C CA . PRO A 1 196 ? 10.189 5.696 4.419 1.00 97.56 196 PRO A CA 1
ATOM 1543 C C . PRO A 1 196 ? 9.958 4.876 5.687 1.00 97.56 196 PRO A C 1
ATOM 1545 O O . PRO A 1 196 ? 9.063 5.219 6.450 1.00 97.56 196 PRO A O 1
ATOM 1548 N N . SER A 1 197 ? 10.756 3.835 5.954 1.00 97.81 197 SER A N 1
ATOM 1549 C CA . SER A 1 197 ? 10.617 3.045 7.190 1.00 97.81 197 SER A CA 1
ATOM 1550 C C . SER A 1 197 ? 10.874 3.899 8.432 1.00 97.81 197 SER A C 1
ATOM 1552 O O . SER A 1 197 ? 10.096 3.852 9.384 1.00 97.81 197 SER A O 1
ATOM 1554 N N . LEU A 1 198 ? 11.919 4.735 8.398 1.00 98.00 198 LEU A N 1
ATOM 1555 C CA . LEU A 1 198 ? 12.224 5.687 9.469 1.00 98.00 198 LEU A CA 1
ATOM 1556 C C . LEU A 1 198 ? 11.119 6.737 9.623 1.00 98.00 198 LEU A C 1
ATOM 1558 O O . LEU A 1 198 ? 10.747 7.069 10.746 1.00 98.00 198 LEU A O 1
ATOM 1562 N N . VAL A 1 199 ? 10.557 7.228 8.513 1.00 97.81 199 VAL A N 1
ATOM 1563 C CA . VAL A 1 199 ? 9.426 8.170 8.539 1.00 97.81 199 VAL A CA 1
ATOM 1564 C C . VAL A 1 199 ? 8.187 7.521 9.157 1.00 97.81 199 VAL A C 1
ATOM 1566 O O . VAL A 1 199 ? 7.568 8.115 10.036 1.00 97.81 199 VAL A O 1
ATOM 1569 N N . VAL A 1 200 ? 7.838 6.296 8.758 1.00 96.50 200 VAL A N 1
ATOM 1570 C CA . VAL A 1 200 ? 6.715 5.545 9.341 1.00 96.50 200 VAL A CA 1
ATOM 1571 C C . VAL A 1 200 ? 6.931 5.347 10.841 1.00 96.50 200 VAL A C 1
ATOM 1573 O O . VAL A 1 200 ? 6.044 5.659 11.635 1.00 96.50 200 VAL A O 1
ATOM 1576 N N . GLN A 1 201 ? 8.121 4.901 11.251 1.00 95.31 201 GLN A N 1
ATOM 1577 C CA . GLN A 1 201 ? 8.464 4.731 12.662 1.00 95.31 201 GLN A CA 1
ATOM 1578 C C . GLN A 1 201 ? 8.360 6.049 13.440 1.00 95.31 201 GLN A C 1
ATOM 1580 O O . GLN A 1 201 ? 7.814 6.071 14.544 1.00 95.31 201 GLN A O 1
ATOM 1585 N N . TYR A 1 202 ? 8.842 7.150 12.860 1.00 96.31 202 TYR A N 1
ATOM 1586 C CA . TYR A 1 202 ? 8.732 8.479 13.448 1.00 96.31 202 TYR A CA 1
ATOM 1587 C C . TYR A 1 202 ? 7.271 8.895 13.637 1.00 96.31 202 TYR A C 1
ATOM 1589 O O . TYR A 1 202 ? 6.914 9.317 14.734 1.00 96.31 202 TYR A O 1
ATOM 1597 N N . ILE A 1 203 ? 6.415 8.722 12.622 1.00 95.19 203 ILE A N 1
ATOM 1598 C CA . ILE A 1 203 ? 4.984 9.051 12.711 1.00 95.19 203 ILE A CA 1
ATOM 1599 C C . ILE A 1 203 ? 4.325 8.255 13.842 1.00 95.19 203 ILE A C 1
ATOM 1601 O O . ILE A 1 203 ? 3.678 8.843 14.707 1.00 95.19 203 ILE A O 1
ATOM 1605 N N . TYR A 1 204 ? 4.529 6.935 13.891 1.00 93.44 204 TYR A N 1
ATOM 1606 C CA . TYR A 1 204 ? 3.950 6.108 14.952 1.00 93.44 204 TYR A CA 1
ATOM 1607 C C . TYR A 1 204 ? 4.471 6.484 16.340 1.00 93.44 204 TYR A C 1
ATOM 1609 O O . TYR A 1 204 ? 3.693 6.515 17.293 1.00 93.44 204 TYR A O 1
ATOM 1617 N N . ARG A 1 205 ? 5.759 6.824 16.476 1.00 93.75 205 ARG A N 1
ATOM 1618 C CA . ARG A 1 205 ? 6.320 7.277 17.755 1.00 93.75 205 ARG A CA 1
ATOM 1619 C C . ARG A 1 205 ? 5.758 8.634 18.168 1.00 93.75 205 ARG A C 1
ATOM 1621 O O . ARG A 1 205 ? 5.383 8.789 19.324 1.00 93.75 205 ARG A O 1
ATOM 1628 N N . ALA A 1 206 ? 5.665 9.584 17.240 1.00 93.38 206 ALA A N 1
ATOM 1629 C CA . ALA A 1 206 ? 5.094 10.905 17.480 1.00 93.38 206 ALA A CA 1
ATOM 1630 C C . ALA A 1 206 ? 3.633 10.815 17.940 1.00 93.38 206 ALA A C 1
ATOM 1632 O O . ALA A 1 206 ? 3.243 11.519 18.867 1.00 93.38 206 ALA A O 1
ATOM 1633 N N . VAL A 1 207 ? 2.855 9.900 17.350 1.00 90.44 207 VAL A N 1
ATOM 1634 C CA . VAL A 1 207 ? 1.487 9.607 17.797 1.00 90.44 207 VAL A CA 1
ATOM 1635 C C . VAL A 1 207 ? 1.481 8.900 19.151 1.00 90.44 207 VAL A C 1
ATOM 1637 O O . VAL A 1 207 ? 0.612 9.187 19.957 1.00 90.44 207 VAL A O 1
ATOM 1640 N N . SER A 1 208 ? 2.430 8.008 19.442 1.00 92.56 208 SER A N 1
ATOM 1641 C CA . SER A 1 208 ? 2.435 7.252 20.703 1.00 92.56 208 SER A CA 1
ATOM 1642 C C . SER A 1 208 ? 2.807 8.093 21.928 1.00 92.56 208 SER A C 1
ATOM 1644 O O . SER A 1 208 ? 2.266 7.864 23.003 1.00 92.56 208 SER A O 1
ATOM 1646 N N . VAL A 1 209 ? 3.702 9.078 21.788 1.00 93.81 209 VAL A N 1
ATOM 1647 C CA . VAL A 1 209 ? 4.259 9.836 22.929 1.00 93.81 209 VAL A CA 1
ATOM 1648 C C . VAL A 1 209 ? 3.190 10.500 23.819 1.00 93.81 209 VAL A C 1
ATOM 1650 O O . VAL A 1 209 ? 3.280 10.333 25.035 1.00 93.81 209 VAL A O 1
ATOM 1653 N N . PRO A 1 210 ? 2.176 11.218 23.292 1.00 92.44 210 PRO A N 1
ATOM 1654 C CA . PRO A 1 210 ? 1.127 11.798 24.132 1.00 92.44 210 PRO A CA 1
ATOM 1655 C C . PRO A 1 210 ? 0.305 10.743 24.884 1.00 92.44 210 PRO A C 1
ATOM 1657 O O . PRO A 1 210 ? 0.030 10.914 26.066 1.00 92.44 210 PRO A O 1
ATOM 1660 N N . PHE A 1 211 ? -0.035 9.630 24.226 1.00 91.25 211 PHE A N 1
ATOM 1661 C CA . PHE A 1 211 ? -0.819 8.548 24.832 1.00 91.25 211 PHE A CA 1
ATOM 1662 C C . PHE A 1 211 ? -0.028 7.798 25.907 1.00 91.25 211 PHE A C 1
ATOM 1664 O O . PHE A 1 211 ? -0.571 7.493 26.966 1.00 91.25 211 PHE A O 1
ATOM 1671 N N . GLU A 1 212 ? 1.264 7.557 25.678 1.00 93.19 212 GLU A N 1
ATOM 1672 C CA . GLU A 1 212 ? 2.141 6.929 26.668 1.00 93.19 212 GLU A CA 1
ATOM 1673 C C . GLU A 1 212 ? 2.306 7.828 27.898 1.00 93.19 212 GLU A C 1
ATOM 1675 O O . GLU A 1 212 ? 2.284 7.336 29.023 1.00 93.19 212 GLU A O 1
ATOM 1680 N N . ARG A 1 213 ? 2.434 9.146 27.695 1.00 92.94 213 ARG A N 1
ATOM 1681 C CA . ARG A 1 213 ? 2.587 10.126 28.778 1.00 92.94 213 ARG A CA 1
ATOM 1682 C C . ARG A 1 213 ? 1.317 10.277 29.617 1.00 92.94 213 ARG A C 1
ATOM 1684 O O . ARG A 1 213 ? 1.416 10.315 30.838 1.00 92.94 213 ARG A O 1
ATOM 1691 N N . ASP A 1 214 ? 0.162 10.407 28.967 1.00 91.25 214 ASP A N 1
ATOM 1692 C CA . ASP A 1 214 ? -1.080 10.809 29.639 1.00 91.25 214 ASP A CA 1
ATOM 1693 C C . ASP A 1 214 ? -1.921 9.611 30.099 1.00 91.25 214 ASP A C 1
ATOM 1695 O O . ASP A 1 214 ? -2.617 9.701 31.106 1.00 91.25 214 ASP A O 1
ATOM 1699 N N . LEU A 1 215 ? -1.859 8.492 29.370 1.00 88.44 215 LEU A N 1
ATOM 1700 C CA . LEU A 1 215 ? -2.718 7.320 29.579 1.00 88.44 215 LEU A CA 1
ATOM 1701 C C . LEU A 1 215 ? -1.929 6.024 29.818 1.00 88.44 215 LEU A C 1
ATOM 1703 O O . LEU A 1 215 ? -2.531 4.996 30.110 1.00 88.44 215 LEU A O 1
ATOM 1707 N N . GLY A 1 216 ? -0.598 6.034 29.674 1.00 89.56 216 GLY A N 1
ATOM 1708 C CA . GLY A 1 216 ? 0.228 4.832 29.819 1.00 89.56 216 GLY A CA 1
ATOM 1709 C C . GLY A 1 216 ? 0.016 3.785 28.718 1.00 89.56 216 GLY A C 1
ATOM 1710 O O . GLY A 1 216 ? 0.432 2.641 28.884 1.00 89.56 216 GLY A O 1
ATOM 1711 N N . ILE A 1 217 ? -0.616 4.155 27.597 1.00 90.31 217 ILE A N 1
ATOM 1712 C CA . ILE A 1 217 ? -0.924 3.241 26.486 1.00 90.31 217 ILE A CA 1
ATOM 1713 C C . ILE A 1 217 ? -0.179 3.622 25.212 1.00 90.31 217 ILE A C 1
ATOM 1715 O O . ILE A 1 217 ? 0.118 4.786 24.952 1.00 90.31 217 ILE A O 1
ATOM 1719 N N . ASN A 1 218 ? 0.074 2.627 24.369 1.00 87.69 218 ASN A N 1
ATOM 1720 C CA . ASN A 1 218 ? 0.671 2.840 23.061 1.00 87.69 218 ASN A CA 1
ATOM 1721 C C . ASN A 1 218 ? -0.396 3.338 22.065 1.00 87.69 218 ASN A C 1
ATOM 1723 O O . ASN A 1 218 ? -1.343 2.621 21.747 1.00 87.69 218 ASN A O 1
ATOM 1727 N N . GLY A 1 219 ? -0.241 4.555 21.536 1.00 87.00 219 GLY A N 1
ATOM 1728 C CA . GLY A 1 219 ? -1.186 5.138 20.566 1.00 87.00 219 GLY A CA 1
ATOM 1729 C C . GLY A 1 219 ? -1.465 4.252 19.332 1.00 87.00 219 GLY A C 1
ATOM 1730 O O . GLY A 1 219 ? -2.629 4.024 19.001 1.00 87.00 219 GLY A O 1
ATOM 1731 N N . PRO A 1 220 ? -0.438 3.691 18.660 1.00 87.00 220 PRO A N 1
ATOM 1732 C CA . PRO A 1 220 ? -0.630 2.727 17.571 1.00 87.00 220 PRO A CA 1
ATOM 1733 C C . PRO A 1 220 ? -1.462 1.491 17.962 1.00 87.00 220 PRO A C 1
ATOM 1735 O O . PRO A 1 220 ? -2.250 0.998 17.157 1.00 87.00 220 PRO A O 1
ATOM 1738 N N . GLN A 1 221 ? -1.320 0.993 19.194 1.00 88.69 221 GLN A N 1
ATOM 1739 C CA . GLN A 1 221 ? -2.132 -0.113 19.707 1.00 88.69 221 GLN A CA 1
ATOM 1740 C C . GLN A 1 221 ? -3.612 0.272 19.817 1.00 88.69 221 GLN A C 1
ATOM 1742 O O . GLN A 1 221 ? -4.466 -0.516 19.421 1.00 88.69 221 GLN A O 1
ATOM 1747 N N . LEU A 1 222 ? -3.914 1.491 20.273 1.00 89.19 222 LEU A N 1
ATOM 1748 C CA . LEU A 1 222 ? -5.283 2.008 20.311 1.00 89.19 222 LEU A CA 1
ATOM 1749 C C . LEU A 1 222 ? -5.884 2.124 18.899 1.00 89.19 222 LEU A C 1
ATOM 1751 O O . LEU A 1 222 ? -7.034 1.747 18.690 1.00 89.19 222 LEU A O 1
ATOM 1755 N N . LEU A 1 223 ? -5.099 2.584 17.917 1.00 87.38 223 LEU A N 1
ATOM 1756 C CA . LEU A 1 223 ? -5.528 2.641 16.514 1.00 87.38 223 LEU A CA 1
ATOM 1757 C C . LEU A 1 223 ? -5.867 1.247 15.962 1.00 87.38 223 LEU A C 1
ATOM 1759 O O . LEU A 1 223 ? -6.887 1.088 15.293 1.00 87.38 223 LEU A O 1
ATOM 1763 N N . ARG A 1 224 ? -5.041 0.237 16.258 1.00 88.62 224 ARG A N 1
ATOM 1764 C CA . ARG A 1 224 ? -5.313 -1.154 15.861 1.00 88.62 224 ARG A CA 1
ATOM 1765 C C . ARG A 1 224 ? -6.560 -1.702 16.531 1.00 88.62 224 ARG A C 1
ATOM 1767 O O . ARG A 1 224 ? -7.391 -2.286 15.849 1.00 88.62 224 ARG A O 1
ATOM 1774 N N . ALA A 1 225 ? -6.719 -1.468 17.830 1.00 89.69 225 ALA A N 1
ATOM 1775 C CA . ALA A 1 225 ? -7.890 -1.900 18.579 1.00 89.69 225 ALA A CA 1
ATOM 1776 C C . ALA A 1 225 ? -9.186 -1.263 18.054 1.00 89.69 225 ALA A C 1
ATOM 1778 O O . ALA A 1 225 ? -10.191 -1.948 17.888 1.00 89.69 225 ALA A O 1
ATOM 1779 N N . PHE A 1 226 ? -9.141 0.019 17.685 1.00 88.38 226 PHE A N 1
ATOM 1780 C CA . PHE A 1 226 ? -10.230 0.660 16.951 1.00 88.38 226 PHE A CA 1
ATOM 1781 C C . PHE A 1 226 ? -10.473 0.001 15.585 1.00 88.38 226 PHE A C 1
ATOM 1783 O O . PHE A 1 226 ? -11.616 -0.212 15.192 1.00 88.38 226 PHE A O 1
ATOM 1790 N N . GLY A 1 227 ? -9.409 -0.364 14.864 1.00 88.25 227 GLY A N 1
ATOM 1791 C CA . GLY A 1 227 ? -9.511 -1.139 13.630 1.00 88.25 227 GLY A CA 1
ATOM 1792 C C . GLY A 1 227 ? -10.190 -2.499 13.826 1.00 88.25 227 GLY A C 1
ATOM 1793 O O . GLY A 1 227 ? -10.969 -2.899 12.966 1.00 88.25 227 GLY A O 1
ATOM 1794 N N . HIS A 1 228 ? -9.928 -3.194 14.936 1.00 89.25 228 HIS A N 1
ATOM 1795 C CA . HIS A 1 228 ? -10.558 -4.477 15.276 1.00 89.25 228 HIS A CA 1
ATOM 1796 C C . HIS A 1 228 ? -12.068 -4.327 15.449 1.00 89.25 228 HIS A C 1
ATOM 1798 O O . HIS A 1 228 ? -12.824 -5.017 14.766 1.00 89.25 228 HIS A O 1
ATOM 1804 N N . ASP A 1 229 ? -12.512 -3.360 16.250 1.00 88.12 229 ASP A N 1
ATOM 1805 C CA . ASP A 1 229 ? -13.942 -3.090 16.434 1.00 88.12 229 ASP A CA 1
ATOM 1806 C C . ASP A 1 229 ? -14.604 -2.672 15.115 1.00 88.12 229 ASP A C 1
ATOM 1808 O O . ASP A 1 229 ? -15.600 -3.239 14.664 1.00 88.12 229 ASP A O 1
ATOM 1812 N N . TYR A 1 230 ? -14.008 -1.688 14.445 1.00 84.56 230 TYR A N 1
ATOM 1813 C CA . TYR A 1 230 ? -14.677 -1.011 13.347 1.00 84.56 230 TYR A CA 1
ATOM 1814 C C . TYR A 1 230 ? -14.601 -1.774 12.018 1.00 84.56 230 TYR A C 1
ATOM 1816 O O . TYR A 1 230 ? -15.510 -1.671 11.192 1.00 84.56 230 TYR A O 1
ATOM 1824 N N . LEU A 1 231 ? -13.510 -2.507 11.765 1.00 85.44 231 LEU A N 1
ATOM 1825 C CA . LEU A 1 231 ? -13.266 -3.191 10.487 1.00 85.44 231 LEU A CA 1
ATOM 1826 C C . LEU A 1 231 ? -13.434 -4.709 10.562 1.00 85.44 231 LEU A C 1
ATOM 1828 O O . LEU A 1 231 ? -13.674 -5.314 9.510 1.00 85.44 231 LEU A O 1
ATOM 1832 N N . ALA A 1 232 ? -13.277 -5.307 11.744 1.00 85.00 232 ALA A N 1
ATOM 1833 C CA . ALA A 1 232 ? -13.375 -6.750 11.958 1.00 85.00 232 ALA A CA 1
ATOM 1834 C C . ALA A 1 232 ? -14.542 -7.153 12.881 1.00 85.00 232 ALA A C 1
ATOM 1836 O O . ALA A 1 232 ? -14.684 -8.341 13.157 1.00 85.00 232 ALA A O 1
ATOM 1837 N N . ASP A 1 233 ? -15.378 -6.195 13.314 1.00 85.56 233 ASP A N 1
ATOM 1838 C CA . ASP A 1 233 ? -16.490 -6.406 14.255 1.00 85.56 233 ASP A CA 1
ATOM 1839 C C . ASP A 1 233 ? -16.038 -7.129 15.544 1.00 85.56 233 ASP A C 1
ATOM 1841 O O . ASP A 1 233 ? -16.763 -7.951 16.106 1.00 85.56 233 ASP A O 1
ATOM 1845 N N . ASN A 1 234 ? -14.813 -6.834 15.998 1.00 87.56 234 ASN A N 1
ATOM 1846 C CA . ASN A 1 234 ? -14.216 -7.389 17.209 1.00 87.56 234 ASN A CA 1
ATOM 1847 C C . ASN A 1 234 ? -13.925 -6.280 18.243 1.00 87.56 234 ASN A C 1
ATOM 1849 O O . ASN A 1 234 ? -12.855 -5.668 18.188 1.00 87.56 234 ASN A O 1
ATOM 1853 N N . PRO A 1 235 ? -14.836 -6.013 19.197 1.00 88.19 235 PRO A N 1
ATOM 1854 C CA . PRO A 1 235 ? -14.662 -4.940 20.181 1.00 88.19 235 PRO A CA 1
ATOM 1855 C C . PRO A 1 235 ? -13.643 -5.267 21.286 1.00 88.19 235 PRO A C 1
ATOM 1857 O O . PRO A 1 235 ? -13.172 -4.360 21.975 1.00 88.19 235 PRO A O 1
ATOM 1860 N N . GLU A 1 236 ? -13.279 -6.542 21.469 1.00 89.44 236 GLU A N 1
ATOM 1861 C CA . GLU A 1 236 ? -12.506 -7.024 22.623 1.00 89.44 236 GLU A CA 1
ATOM 1862 C C . GLU A 1 236 ? -11.162 -6.294 22.829 1.00 89.44 236 GLU A C 1
ATOM 1864 O O . GLU A 1 236 ? -10.890 -5.870 23.961 1.00 89.44 236 GLU A O 1
ATOM 1869 N N . PRO A 1 237 ? -10.324 -6.061 21.793 1.00 90.38 237 PRO A N 1
ATOM 1870 C CA . PRO A 1 237 ? -9.053 -5.365 21.984 1.00 90.38 237 PRO A CA 1
ATOM 1871 C C . PRO A 1 237 ? -9.236 -3.926 22.471 1.00 90.38 237 PRO A C 1
ATOM 1873 O O . PRO A 1 237 ? -8.427 -3.432 23.258 1.00 90.38 237 PRO A O 1
ATOM 1876 N N . LEU A 1 238 ? -10.293 -3.245 22.018 1.00 90.31 238 LEU A N 1
ATOM 1877 C CA . LEU A 1 238 ? -10.553 -1.859 22.391 1.00 90.31 238 LEU A CA 1
ATOM 1878 C C . LEU A 1 238 ? -11.123 -1.767 23.804 1.00 90.31 238 LEU A C 1
ATOM 1880 O O . LEU A 1 238 ? -10.618 -0.978 24.599 1.00 90.31 238 LEU A O 1
ATOM 1884 N N . GLU A 1 239 ? -12.091 -2.618 24.142 1.00 89.31 239 GLU A N 1
ATOM 1885 C CA . GLU A 1 239 ? -12.637 -2.721 25.499 1.00 89.31 239 GLU A CA 1
ATOM 1886 C C . GLU A 1 239 ? -11.556 -3.046 26.528 1.00 89.31 239 GLU A C 1
ATOM 1888 O O . GLU A 1 239 ? -11.505 -2.436 27.595 1.00 89.31 239 GLU A O 1
ATOM 1893 N N . THR A 1 240 ? -10.630 -3.945 26.190 1.00 91.50 240 THR A N 1
ATOM 1894 C CA . THR A 1 240 ? -9.509 -4.292 27.071 1.00 91.50 240 THR A CA 1
ATOM 1895 C C . THR A 1 240 ? -8.622 -3.076 27.349 1.00 91.50 240 THR A C 1
ATOM 1897 O O . THR A 1 240 ? -8.277 -2.806 28.499 1.00 91.50 240 THR A O 1
ATOM 1900 N N . ILE A 1 241 ? -8.269 -2.303 26.315 1.00 91.06 241 ILE A N 1
ATOM 1901 C CA . ILE A 1 241 ? -7.452 -1.091 26.477 1.00 91.06 241 ILE A CA 1
ATOM 1902 C C . ILE A 1 241 ? -8.196 -0.039 27.302 1.00 91.06 241 ILE A C 1
ATOM 1904 O O . ILE A 1 241 ? -7.611 0.515 28.232 1.00 91.06 241 ILE A O 1
ATOM 1908 N N . LEU A 1 242 ? -9.469 0.219 26.987 1.00 89.50 242 LEU A N 1
ATOM 1909 C CA . LEU A 1 242 ? -10.288 1.202 27.699 1.00 89.50 242 LEU A CA 1
ATOM 1910 C C . LEU A 1 242 ? -10.491 0.813 29.167 1.00 89.50 242 LEU A C 1
ATOM 1912 O O . LEU A 1 242 ? -10.373 1.668 30.038 1.00 89.50 242 LEU A O 1
ATOM 1916 N N . THR A 1 243 ? -10.711 -0.470 29.454 1.00 89.50 243 THR A N 1
ATOM 1917 C CA . THR A 1 243 ? -10.849 -0.991 30.822 1.00 89.50 243 THR A CA 1
ATOM 1918 C C . THR A 1 243 ? -9.561 -0.812 31.623 1.00 89.50 243 THR A C 1
ATOM 1920 O O . THR A 1 243 ? -9.614 -0.417 32.784 1.00 89.50 243 THR A O 1
ATOM 1923 N N . ASN A 1 244 ? -8.396 -1.036 31.007 1.00 90.00 244 ASN A N 1
ATOM 1924 C CA . ASN A 1 244 ? -7.103 -0.893 31.683 1.00 90.00 244 ASN A CA 1
ATOM 1925 C C . ASN A 1 244 ? -6.772 0.555 32.076 1.00 90.00 244 ASN A C 1
ATOM 1927 O O . ASN A 1 244 ? -6.033 0.765 33.036 1.00 90.00 244 ASN A O 1
ATOM 1931 N N . ILE A 1 245 ? -7.296 1.541 31.343 1.00 90.31 245 ILE A N 1
ATOM 1932 C CA . ILE A 1 245 ? -7.121 2.970 31.661 1.00 90.31 245 ILE A CA 1
ATOM 1933 C C . ILE A 1 245 ? -8.301 3.556 32.447 1.00 90.31 245 ILE A C 1
ATOM 1935 O O . ILE A 1 245 ? -8.250 4.717 32.854 1.00 90.31 245 ILE A O 1
ATOM 1939 N N . ALA A 1 246 ? -9.374 2.787 32.633 1.00 88.25 246 ALA A N 1
ATOM 1940 C CA . ALA A 1 246 ? -10.562 3.232 33.340 1.00 88.25 246 ALA A CA 1
ATOM 1941 C C . ALA A 1 246 ? -10.338 3.265 34.855 1.00 88.25 246 ALA A C 1
ATOM 1943 O O . ALA A 1 246 ? -9.499 2.563 35.421 1.00 88.25 246 ALA A O 1
ATOM 1944 N N . THR A 1 247 ? -11.154 4.066 35.534 1.00 86.50 247 THR A N 1
ATOM 1945 C CA . THR A 1 247 ? -11.240 4.085 36.992 1.00 86.50 247 THR A CA 1
ATOM 1946 C C . THR A 1 247 ? -12.558 3.470 37.442 1.00 86.50 247 THR A C 1
ATOM 1948 O O . THR A 1 247 ? -13.613 3.693 36.849 1.00 86.50 247 THR A O 1
ATOM 1951 N N . ILE A 1 248 ? -12.509 2.686 38.519 1.00 89.50 248 ILE A N 1
ATOM 1952 C CA . ILE A 1 248 ? -13.722 2.161 39.146 1.00 89.50 248 ILE A CA 1
ATOM 1953 C C . ILE A 1 248 ? -14.347 3.288 39.961 1.00 89.50 248 ILE A C 1
ATOM 1955 O O . ILE A 1 248 ? -13.747 3.785 40.914 1.00 89.50 248 ILE A O 1
ATOM 1959 N N . GLN A 1 249 ? -15.569 3.669 39.604 1.00 87.12 249 GLN A N 1
ATOM 1960 C CA . GLN A 1 249 ? -16.321 4.699 40.304 1.00 87.12 249 GLN A CA 1
ATOM 1961 C C . GLN A 1 249 ? -17.776 4.267 40.484 1.00 87.12 249 GLN A C 1
ATOM 1963 O O . GLN A 1 249 ? -18.390 3.699 39.585 1.00 87.12 249 GLN A O 1
ATOM 1968 N N . SER A 1 250 ? -18.342 4.557 41.657 1.00 89.31 250 SER A N 1
ATOM 1969 C CA . SER A 1 250 ? -19.790 4.481 41.859 1.00 89.31 250 SER A CA 1
ATOM 1970 C C . SER A 1 250 ? -20.432 5.723 41.256 1.00 89.31 250 SER A C 1
ATOM 1972 O O . SER A 1 250 ? -20.160 6.837 41.704 1.00 89.31 250 SER A O 1
ATOM 1974 N N . VAL A 1 251 ? -21.264 5.529 40.237 1.00 86.19 251 VAL A N 1
ATOM 1975 C CA . VAL A 1 251 ? -21.946 6.617 39.537 1.00 86.19 251 VAL A CA 1
ATOM 1976 C C . VAL A 1 251 ? -23.449 6.500 39.800 1.00 86.19 251 VAL A C 1
ATOM 1978 O O . VAL A 1 251 ? -23.983 5.393 39.696 1.00 86.19 251 VAL A O 1
ATOM 1981 N N . PRO A 1 252 ? -24.141 7.590 40.187 1.00 85.94 252 PRO A N 1
ATOM 1982 C CA . PRO A 1 252 ? -25.583 7.545 40.381 1.00 85.94 252 PRO A CA 1
ATOM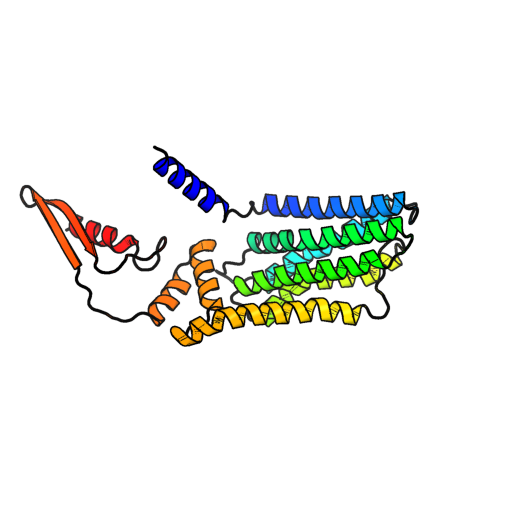 1983 C C . PRO A 1 252 ? -26.294 7.182 39.075 1.00 85.94 252 PRO A C 1
ATOM 1985 O O . PRO A 1 252 ? -25.843 7.512 37.978 1.00 85.94 252 PRO A O 1
ATOM 1988 N N . MET A 1 253 ? -27.424 6.502 39.212 1.00 85.31 253 MET A N 1
ATOM 1989 C CA . MET A 1 253 ? -28.326 6.178 38.118 1.00 85.31 253 MET A CA 1
ATOM 1990 C C . MET A 1 253 ?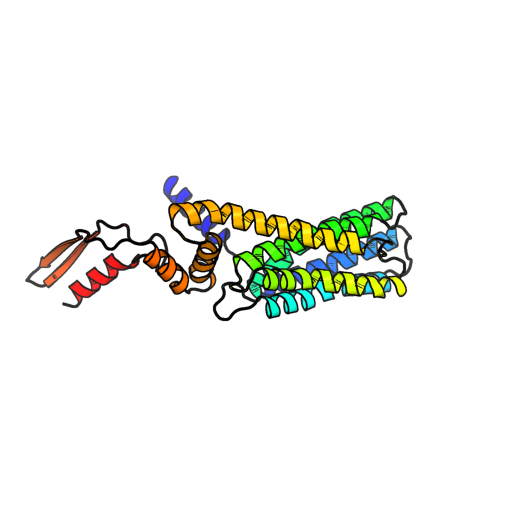 -29.746 6.357 38.630 1.00 85.31 253 MET A C 1
ATOM 1992 O O . MET A 1 253 ? -30.103 5.808 39.675 1.00 85.31 253 MET A O 1
ATOM 1996 N N . GLU A 1 254 ? -30.550 7.128 37.907 1.00 89.75 254 GLU A N 1
ATOM 1997 C CA . GLU A 1 254 ? -31.950 7.342 38.261 1.00 89.75 254 GLU A CA 1
ATOM 1998 C C . GLU A 1 254 ? -32.841 6.560 37.302 1.00 89.75 254 GLU A C 1
ATOM 2000 O O . GLU A 1 254 ? -32.689 6.624 36.080 1.00 89.75 254 GLU A O 1
ATOM 2005 N N . ILE A 1 255 ? -33.776 5.803 37.870 1.00 89.12 255 ILE A N 1
ATOM 2006 C CA . ILE A 1 255 ? -34.710 4.966 37.123 1.00 89.12 255 ILE A CA 1
ATOM 2007 C C . ILE A 1 255 ? -36.122 5.409 37.489 1.00 89.12 255 ILE A C 1
ATOM 2009 O O . ILE A 1 255 ? -36.534 5.329 38.647 1.00 89.12 255 ILE A O 1
ATOM 2013 N N . ILE A 1 256 ? -36.875 5.860 36.490 1.00 90.12 256 ILE A N 1
ATOM 2014 C CA . ILE A 1 256 ? -38.258 6.310 36.636 1.00 90.12 256 ILE A CA 1
ATOM 2015 C C . ILE A 1 256 ? -39.160 5.271 35.978 1.00 90.12 256 ILE A C 1
ATOM 2017 O O . ILE A 1 256 ? -39.143 5.110 34.759 1.00 90.12 256 ILE A O 1
ATOM 2021 N N . ILE A 1 257 ? -39.969 4.570 36.771 1.00 90.19 257 ILE A N 1
ATOM 2022 C CA . ILE A 1 257 ? -40.908 3.560 36.270 1.00 90.19 257 ILE A CA 1
ATOM 2023 C C . ILE A 1 257 ? -42.327 4.112 36.366 1.00 90.19 257 ILE A C 1
ATOM 2025 O O . ILE A 1 257 ? -42.820 4.398 37.456 1.00 90.19 257 ILE A O 1
ATOM 2029 N N . PHE A 1 258 ? -43.007 4.202 35.230 1.00 89.25 258 PHE A N 1
ATOM 2030 C CA . PHE A 1 258 ? -44.426 4.528 35.168 1.00 89.25 258 PHE A CA 1
ATOM 2031 C C . PHE A 1 258 ? -45.228 3.235 35.224 1.00 89.25 258 PHE A C 1
ATOM 2033 O O . PHE A 1 258 ? -44.992 2.320 34.431 1.00 89.25 258 PHE A O 1
ATOM 2040 N N . LYS A 1 259 ? -46.176 3.156 36.162 1.00 89.94 259 LYS A N 1
ATOM 2041 C CA . LYS A 1 259 ? -47.029 1.982 36.350 1.00 89.94 259 LYS A CA 1
ATOM 2042 C C . LYS A 1 259 ? -48.500 2.333 36.180 1.00 89.94 259 LYS A C 1
ATOM 2044 O O . LYS A 1 259 ? -48.959 3.341 36.706 1.00 89.94 259 LYS A O 1
ATOM 2049 N N . GLU A 1 260 ? -49.236 1.448 35.524 1.00 91.69 260 GLU A N 1
ATOM 2050 C CA . GLU A 1 260 ? -50.695 1.459 35.453 1.00 91.69 260 GLU A CA 1
ATOM 2051 C C . GLU A 1 260 ? -51.206 0.111 35.968 1.00 91.69 260 GLU A C 1
ATOM 2053 O O . GLU A 1 260 ? -50.744 -0.940 35.527 1.00 91.69 260 GLU A O 1
ATOM 2058 N N . ASN A 1 261 ? -52.121 0.116 36.944 1.00 89.31 261 ASN A N 1
ATOM 2059 C CA . ASN A 1 261 ? -52.646 -1.111 37.565 1.00 89.31 261 ASN A CA 1
ATOM 2060 C C . ASN A 1 261 ? -51.539 -2.091 38.010 1.00 89.31 261 ASN A C 1
ATOM 2062 O O . ASN A 1 261 ? -51.612 -3.293 37.758 1.00 89.31 261 ASN A O 1
ATOM 2066 N N . ASN A 1 262 ? -50.484 -1.565 38.643 1.00 82.62 262 ASN A N 1
ATOM 2067 C CA . ASN A 1 262 ? -49.280 -2.300 39.056 1.00 82.62 262 ASN A CA 1
ATOM 2068 C C . ASN A 1 262 ? -48.415 -2.902 37.930 1.00 82.62 262 ASN A C 1
ATOM 2070 O O . ASN A 1 262 ? -47.390 -3.510 38.238 1.00 82.62 262 ASN A O 1
ATOM 2074 N N . LYS A 1 263 ? -48.742 -2.692 36.651 1.00 84.38 263 LYS A N 1
ATOM 2075 C CA . LYS A 1 263 ? -47.900 -3.085 35.513 1.00 84.38 263 LYS A CA 1
ATOM 2076 C C . LYS A 1 263 ? -47.043 -1.918 35.043 1.00 84.38 263 LYS A C 1
ATOM 2078 O O . LYS A 1 263 ? -47.541 -0.802 34.925 1.00 84.38 263 LYS A O 1
ATOM 2083 N N . ALA A 1 264 ? -45.766 -2.166 34.763 1.00 83.69 264 ALA A N 1
ATOM 2084 C CA . ALA A 1 264 ? -44.893 -1.165 34.158 1.00 83.69 264 ALA A CA 1
ATOM 2085 C C . ALA A 1 264 ? -45.357 -0.863 32.722 1.00 83.69 264 ALA A C 1
ATOM 2087 O O . ALA A 1 264 ? -45.450 -1.768 31.897 1.00 83.69 264 ALA A O 1
ATOM 2088 N N . VAL A 1 265 ? -45.655 0.406 32.434 1.00 88.19 265 VAL A N 1
ATOM 2089 C CA . VAL A 1 265 ? -46.082 0.884 31.105 1.00 88.19 265 VAL A CA 1
ATOM 2090 C C . VAL A 1 265 ? -45.010 1.729 30.419 1.00 88.19 265 VAL A C 1
ATOM 2092 O O . VAL A 1 265 ? -44.963 1.781 29.194 1.00 88.19 265 VAL A O 1
ATOM 2095 N N . ALA A 1 266 ? -44.113 2.351 31.189 1.00 85.81 266 ALA A N 1
ATOM 2096 C CA . ALA A 1 266 ? -42.935 3.032 30.662 1.00 85.81 266 ALA A CA 1
ATOM 2097 C C . ALA A 1 266 ? -41.785 3.025 31.679 1.00 85.81 266 ALA A C 1
ATOM 2099 O O . ALA A 1 266 ? -42.004 2.931 32.888 1.00 85.81 266 ALA A O 1
ATOM 2100 N N . CYS A 1 267 ? -40.558 3.146 31.178 1.00 86.19 267 CYS A N 1
ATOM 2101 C CA . CYS A 1 267 ? -39.339 3.239 31.973 1.00 86.19 267 CYS A CA 1
ATOM 2102 C C . CYS A 1 267 ? -38.445 4.329 31.377 1.00 86.19 267 CYS A C 1
ATOM 2104 O O . CYS A 1 267 ? -38.153 4.295 30.183 1.00 86.19 267 CYS A O 1
ATOM 2106 N N . GLY A 1 268 ? -38.028 5.287 32.199 1.00 86.69 268 GLY A N 1
ATOM 2107 C CA . GLY A 1 268 ? -36.994 6.265 31.885 1.00 86.69 268 GLY A CA 1
ATOM 2108 C C . GLY A 1 268 ? -35.736 5.960 32.688 1.00 86.69 268 GLY A C 1
ATOM 2109 O O . GLY A 1 268 ? -35.829 5.595 33.859 1.00 86.69 268 GLY A O 1
ATOM 2110 N N . ILE A 1 269 ? -34.573 6.098 32.060 1.00 86.00 269 ILE A N 1
ATOM 2111 C CA . ILE A 1 269 ? -33.268 5.905 32.698 1.00 86.00 269 ILE A CA 1
ATOM 2112 C C . ILE A 1 269 ? -32.453 7.166 32.466 1.00 86.00 269 ILE A C 1
ATOM 2114 O O . ILE A 1 269 ? -32.351 7.635 31.331 1.00 86.00 269 ILE A O 1
ATOM 2118 N N . VAL A 1 270 ? -31.885 7.700 33.541 1.00 85.94 270 VAL A N 1
ATOM 2119 C CA . VAL A 1 270 ? -30.941 8.813 33.501 1.00 85.94 270 VAL A CA 1
ATOM 2120 C C . VAL A 1 270 ? -29.584 8.281 33.941 1.00 85.94 270 VAL A C 1
ATOM 2122 O O . VAL A 1 270 ? -29.383 7.918 35.103 1.00 85.94 270 VAL A O 1
ATOM 2125 N N . GLU A 1 271 ? -28.663 8.204 32.984 1.00 81.56 271 GLU A N 1
ATOM 2126 C CA . GLU A 1 271 ? -27.278 7.803 33.213 1.00 81.56 271 GLU A CA 1
ATOM 2127 C C . GLU A 1 271 ? -26.415 9.046 33.436 1.00 81.56 271 GLU A C 1
ATOM 2129 O O . GLU A 1 271 ? -26.480 10.012 32.676 1.00 81.56 271 GLU A O 1
ATOM 2134 N N . TYR A 1 272 ? -25.584 9.012 34.477 1.00 83.50 272 TYR A N 1
ATOM 2135 C CA . TYR A 1 272 ? -24.588 10.054 34.757 1.00 83.50 272 TYR A CA 1
ATOM 2136 C C . TYR A 1 272 ? -23.201 9.687 34.204 1.00 83.50 272 TYR A C 1
ATOM 2138 O O . TYR A 1 272 ? -22.215 10.372 34.468 1.00 83.50 272 TYR A O 1
ATOM 2146 N N . VAL A 1 273 ? -23.133 8.610 33.418 1.00 78.69 273 VAL A N 1
ATOM 2147 C CA . VAL A 1 273 ? -22.005 8.252 32.555 1.00 78.69 273 VAL A CA 1
ATOM 2148 C C . VAL A 1 273 ? -22.481 8.409 31.122 1.00 78.69 273 VAL A C 1
ATOM 2150 O O . VAL A 1 273 ? -23.619 8.065 30.814 1.00 78.69 273 VAL A O 1
ATOM 2153 N N . HIS A 1 274 ? -21.629 8.927 30.242 1.00 72.88 274 HIS A N 1
ATOM 2154 C CA . HIS A 1 274 ? -21.957 8.945 28.824 1.00 72.88 274 HIS A CA 1
ATOM 2155 C C . HIS A 1 274 ? -21.899 7.499 28.296 1.00 72.88 274 HIS A C 1
ATOM 2157 O O . HIS A 1 274 ? -20.812 6.915 28.330 1.00 72.88 274 HIS A O 1
ATOM 2163 N N . PRO A 1 275 ? -23.008 6.917 27.798 1.00 68.31 275 PRO A N 1
ATOM 2164 C CA . PRO A 1 275 ? -22.970 5.611 27.145 1.00 68.31 275 PRO A CA 1
ATOM 2165 C C . PRO A 1 275 ? -21.988 5.681 25.975 1.00 68.31 275 PRO A C 1
ATOM 2167 O O . PRO A 1 275 ? -21.928 6.699 25.284 1.00 68.31 275 PRO A O 1
ATOM 2170 N N . GLY A 1 276 ? -21.147 4.663 25.812 1.00 66.62 276 GLY A N 1
ATOM 2171 C CA . GLY A 1 276 ? -19.934 4.763 25.008 1.00 66.62 276 GLY A CA 1
ATOM 2172 C C . GLY A 1 276 ? -20.145 5.282 23.578 1.00 66.62 276 GLY A C 1
ATOM 2173 O O . GLY A 1 276 ? -21.234 5.199 23.006 1.00 66.62 276 GLY A O 1
ATOM 2174 N N . PRO A 1 277 ? -19.098 5.882 22.990 1.00 64.56 277 PRO A N 1
ATOM 2175 C CA . PRO A 1 277 ? -19.242 6.790 21.856 1.00 64.56 277 PRO A CA 1
ATOM 2176 C C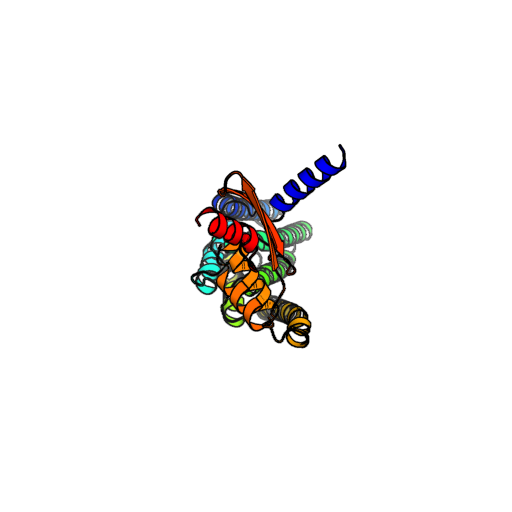 . PRO A 1 277 ? -19.696 6.112 20.556 1.00 64.56 277 PRO A C 1
ATOM 2178 O O . PRO A 1 277 ? -20.207 6.798 19.669 1.00 64.56 277 PRO A O 1
ATOM 2181 N N . PHE A 1 278 ? -19.509 4.793 20.414 1.00 65.31 278 PHE A N 1
ATOM 2182 C CA . PHE A 1 278 ? -19.753 4.079 19.161 1.00 65.31 278 PHE A CA 1
ATOM 2183 C C . PHE A 1 278 ? -20.251 2.654 19.382 1.00 65.31 278 PHE A C 1
ATOM 2185 O O . PHE A 1 278 ? -19.744 1.951 20.247 1.00 65.31 278 PHE A O 1
ATOM 2192 N N . ARG A 1 279 ? -21.181 2.234 18.511 1.00 72.19 279 ARG A N 1
ATOM 2193 C CA . ARG A 1 279 ? -21.646 0.850 18.324 1.00 72.19 279 ARG A CA 1
ATOM 2194 C C . ARG A 1 279 ? -21.858 0.116 19.639 1.00 72.19 279 ARG A C 1
ATOM 2196 O O . ARG A 1 279 ? -22.852 0.398 20.296 1.00 72.19 279 ARG A O 1
ATOM 2203 N N . ASP A 1 280 ? -20.929 -0.758 19.999 1.00 71.44 280 ASP A N 1
ATOM 2204 C CA . ASP A 1 280 ? -21.045 -1.739 21.070 1.00 71.44 280 ASP A CA 1
ATOM 2205 C C . ASP A 1 280 ? -20.026 -1.435 22.191 1.00 71.44 280 ASP A C 1
ATOM 2207 O O . ASP A 1 280 ? -19.933 -2.172 23.168 1.00 71.44 280 ASP A O 1
ATOM 2211 N N . ILE A 1 281 ? -19.274 -0.332 22.050 1.00 77.62 281 ILE A N 1
ATOM 2212 C CA . ILE A 1 281 ? -18.191 0.076 22.946 1.00 77.62 281 ILE A CA 1
ATOM 2213 C C . ILE A 1 281 ? -18.735 0.897 24.113 1.00 77.62 281 ILE A C 1
ATOM 2215 O O . ILE A 1 281 ? -19.635 1.724 23.946 1.00 77.62 281 ILE A O 1
ATOM 2219 N N . GLY A 1 282 ? -18.131 0.736 25.290 1.00 73.94 282 GLY A N 1
ATOM 2220 C CA . GLY A 1 282 ? -18.322 1.596 26.454 1.00 73.94 282 GLY A CA 1
ATOM 2221 C C . GLY A 1 282 ? -19.746 1.549 26.992 1.00 73.94 282 GLY A C 1
ATOM 2222 O O . GLY A 1 282 ? -20.262 2.555 27.474 1.00 73.94 282 GLY A O 1
ATOM 2223 N N . SER A 1 283 ? -20.399 0.389 26.896 1.00 76.50 283 SER A N 1
ATOM 2224 C CA . SER A 1 283 ? -21.771 0.184 27.373 1.00 76.50 283 SER A CA 1
ATOM 2225 C C . SER A 1 283 ? -22.810 1.076 26.674 1.00 76.50 283 SER A C 1
ATOM 2227 O O . SER A 1 283 ? -23.809 1.462 27.272 1.00 76.50 283 SER A O 1
ATOM 2229 N N . SER A 1 284 ? -22.616 1.387 25.392 1.00 76.88 284 SER A N 1
ATOM 2230 C CA . SER A 1 284 ? -23.581 2.117 24.550 1.00 76.88 284 SER A CA 1
ATOM 2231 C C . SER A 1 284 ? -25.023 1.573 24.620 1.00 76.88 284 SER A C 1
ATOM 2233 O O . SER A 1 284 ? -25.991 2.324 24.493 1.00 76.88 284 SER A O 1
ATOM 2235 N N . SER A 1 285 ? -25.183 0.264 24.845 1.00 79.00 285 SER A N 1
ATOM 2236 C CA . SER A 1 285 ? -26.473 -0.419 24.959 1.00 79.00 285 SER A CA 1
ATOM 2237 C C . SER A 1 285 ? -27.056 -0.433 26.378 1.00 79.00 285 SER A C 1
ATOM 2239 O O . SER A 1 285 ? -28.157 -0.962 26.560 1.00 79.00 285 SER A O 1
ATOM 2241 N N . LEU A 1 286 ? -26.360 0.119 27.378 1.00 83.06 286 LEU A N 1
ATOM 2242 C CA . LEU A 1 286 ? -26.724 0.040 28.797 1.00 83.06 286 LEU A CA 1
ATOM 2243 C C . LEU A 1 286 ? -28.158 0.501 29.100 1.00 83.06 286 LEU A C 1
ATOM 2245 O O . LEU A 1 286 ? -28.875 -0.286 29.732 1.00 83.06 286 LEU A O 1
ATOM 2249 N N . PRO A 1 287 ? -28.655 1.640 28.564 1.00 81.31 287 PRO A N 1
ATOM 2250 C CA . PRO A 1 287 ? -30.034 2.050 28.814 1.00 81.31 287 PRO A CA 1
ATOM 2251 C C . PRO A 1 287 ? -31.029 0.988 28.338 1.00 81.31 287 PRO A C 1
ATOM 2253 O O . PRO A 1 287 ? -31.955 0.600 29.049 1.00 81.31 287 PRO A O 1
ATOM 2256 N N . SER A 1 288 ? -30.808 0.451 27.135 1.00 82.44 288 SER A N 1
ATOM 2257 C CA . SER A 1 288 ? -31.701 -0.547 26.541 1.00 82.44 288 SER A CA 1
ATOM 2258 C C . SER A 1 288 ? -31.687 -1.878 27.302 1.00 82.44 288 SER A C 1
ATOM 2260 O O . SER A 1 288 ? -32.734 -2.511 27.451 1.00 82.44 288 SER A O 1
ATOM 2262 N N . THR A 1 289 ? -30.526 -2.282 27.827 1.00 85.06 289 THR A N 1
ATOM 2263 C CA . THR A 1 289 ? -30.365 -3.500 28.630 1.00 85.06 289 THR A CA 1
ATOM 2264 C C . THR A 1 289 ? -31.105 -3.383 29.959 1.00 85.06 289 THR A C 1
ATOM 2266 O O . THR A 1 289 ? -31.836 -4.298 30.339 1.00 85.06 289 THR A O 1
ATOM 2269 N N . ILE A 1 290 ? -30.975 -2.247 30.648 1.00 84.31 290 ILE A N 1
ATOM 2270 C CA . ILE A 1 290 ? -31.658 -2.004 31.924 1.00 84.31 290 ILE A CA 1
ATOM 2271 C C . ILE A 1 290 ? -33.175 -1.926 31.717 1.00 84.31 290 ILE A C 1
ATOM 2273 O O . ILE A 1 290 ? -33.922 -2.555 32.467 1.00 84.31 290 ILE A O 1
ATOM 2277 N N . MET A 1 291 ? -33.645 -1.227 30.674 1.00 83.19 291 MET A N 1
ATOM 2278 C CA . MET A 1 291 ? -35.075 -1.171 30.341 1.00 83.19 291 MET A CA 1
ATOM 2279 C C . MET A 1 291 ? -35.658 -2.569 30.127 1.00 83.19 291 MET A C 1
ATOM 2281 O O . MET A 1 291 ? -36.718 -2.877 30.670 1.00 83.19 291 MET A O 1
ATOM 2285 N N . ARG A 1 292 ? -34.954 -3.426 29.375 1.00 84.94 292 ARG A N 1
ATOM 2286 C CA . ARG A 1 292 ? -35.377 -4.810 29.129 1.00 84.94 292 ARG A CA 1
ATOM 2287 C C . ARG A 1 292 ? -35.457 -5.610 30.427 1.00 84.94 292 ARG A C 1
ATOM 2289 O O . ARG A 1 292 ? -36.471 -6.248 30.680 1.00 84.94 292 ARG A O 1
ATOM 2296 N N . HIS A 1 293 ? -34.438 -5.503 31.279 1.00 85.88 293 HIS A N 1
ATOM 2297 C CA . HIS A 1 293 ? -34.412 -6.193 32.568 1.00 85.88 293 HIS A CA 1
ATOM 2298 C C . HIS A 1 293 ? -35.570 -5.785 33.494 1.00 85.88 293 HIS A C 1
ATOM 2300 O O . HIS A 1 293 ? -36.075 -6.608 34.253 1.00 85.88 293 HIS A O 1
ATOM 2306 N N . ILE A 1 294 ? -35.990 -4.517 33.443 1.00 82.56 294 ILE A N 1
ATOM 2307 C CA . ILE A 1 294 ? -37.124 -4.006 34.226 1.00 82.56 294 ILE A CA 1
ATOM 2308 C C . ILE A 1 294 ? -38.463 -4.465 33.643 1.00 82.56 294 ILE A C 1
ATOM 2310 O O . ILE A 1 294 ? -39.380 -4.722 34.407 1.00 82.56 294 ILE A O 1
ATOM 2314 N N . GLN A 1 295 ? -38.595 -4.553 32.316 1.00 75.00 295 GLN A N 1
ATOM 2315 C CA . GLN A 1 295 ? -39.833 -4.988 31.653 1.00 75.00 295 GLN A CA 1
ATOM 2316 C C . GLN A 1 295 ? -40.089 -6.496 31.770 1.00 75.00 295 GLN A C 1
ATOM 2318 O O . GLN A 1 295 ? -41.241 -6.919 31.752 1.00 75.00 295 GLN A O 1
ATOM 2323 N N . GLU A 1 296 ? -39.030 -7.302 31.855 1.00 78.06 296 GLU A N 1
ATOM 2324 C CA . GLU A 1 296 ? -39.117 -8.759 32.027 1.00 78.06 296 GLU A CA 1
ATOM 2325 C C . GLU A 1 296 ? -39.453 -9.183 33.470 1.00 78.06 296 GLU A C 1
ATOM 2327 O O . GLU A 1 296 ? -39.785 -10.349 33.698 1.00 78.06 296 GLU A O 1
ATOM 2332 N N . LYS A 1 297 ? -39.376 -8.257 34.434 1.00 62.91 297 LYS A N 1
ATOM 2333 C CA . LYS A 1 297 ? -39.728 -8.462 35.846 1.00 62.91 297 LYS A CA 1
ATOM 2334 C C . LYS A 1 297 ? -41.079 -7.844 36.195 1.00 62.91 297 LYS A C 1
ATOM 2336 O O . LYS A 1 297 ? -41.791 -8.475 37.006 1.00 62.91 297 LYS A O 1
#

Foldseek 3Di:
DVVVVVVVVVVVVVVVVPDDDDLVVLVVLLLCLQLVLLLLLLVLCCVLVVDVDSPLSSVLSSCLRVCLLPVLLVLLCVLLDDVLWLDDSSLSSSLLSVLSVQLSVLLSVQSNVCSVVVHQASNVVSNLVSLLSSLLSQLLSSLLTGPDDSVSSLVSSCSSVVSSVVSLVPSCVVPVSHRHQDPPNVVSSCCSSVVSSVVSVVVQVVQQVVCCVPQVDRRSQCSNLVSSCPRSVHNVSNQVSCVVSDDDDDFDKDKDFDDDPNATPDIDIDGPDDQDDDDPPNNVCVRVVVRVVVNVD

Sequence (297 aa):
MGEKAKVKETVRLYTKVWQLPTYRQIVTILVLLTVCTSLLSASTKTLTAVTSDFFFTWFCYSVLFSIPVFIGTALLYLIGRDEGSPMDARRTAGAVMFGLIFWFIFGMIGVVIDGILGTTGYEMKFLFLGAGTAYFMFAFLTNGLSDHSMIRNFVGAMMPIALWLLLENFLPIRNPALPTLGTYWYITAILIILVPSLVVQYIYRAVSVPFERDLGINGPQLLRAFGHDYLADNPEPLETILTNIATIQSVPMEIIIFKENNKAVACGIVEYVHPGPFRDIGSSSLPSTIMRHIQEK

pLDDT: mean 89.51, std 8.64, range [52.84, 98.12]